Protein 3ED5 (pdb70)

Nearest PDB structures (foldseek):
  3i76-assembly1_A  TM=9.808E-01  e=2.463E-40  Bacillus subtilis
  3i76-assembly3_C  TM=9.542E-01  e=8.709E-41  Bacillus subtilis
  3qnm-assembly1_A  TM=9.235E-01  e=3.825E-19  Bacteroides thetaiotaomicron
  2gfh-assembly1_A  TM=7.474E-01  e=1.698E-14  Mus musculus
  4knv-assembly2_B  TM=7.064E-01  e=5.890E-13  Homo sapiens

Solvent-accessible surface area: 11572 Å² total

B-factor: mean 36.62, std 6.47, range [25.55, 63.33]

InterPro domains:
  IPR006439 HAD hydrolase, subfamily IA [TIGR01549] (91-194)
  IPR011951 HAD-superfamily hydrolase, subfamily 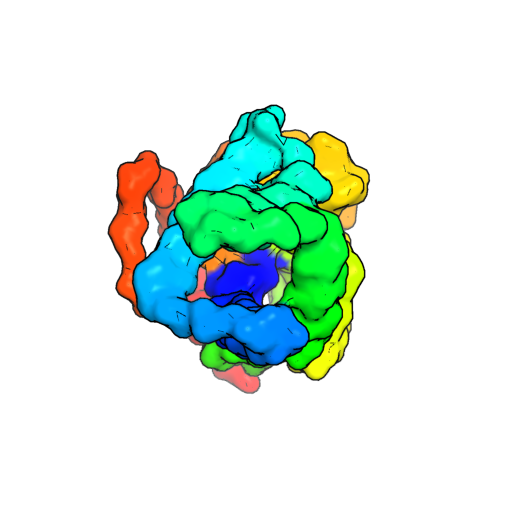IA, YjjG/PynA [TIGR02254] (4-227)
  IPR023198 Phosphoglycolate phosphatase-like, domain 2 [G3DSA:1.10.150.240] (17-100)
  IPR023214 HAD superfamily [G3DSA:3.40.50.1000] (6-223)
  IPR036412 HAD-like superfamily [SSF56784] (4-227)
  IPR052550 Pyrimidine 5'-nucleotidase YjjG [PTHR47478] (3-228)

Organism: Bacillus subtilis (strain 168) (NCBI:txid224308)

CATH classification: 3.40.50.1000 (+1 more: 1.10.150.240)

Foldseek 3Di:
DFAAEEEEEQDPFWFPLVVLLVQLVVVLCVVVVHDDDPVVVVLVVLLVVLVVCQQVVVPVVCSQQCSVCVVVVVVPDRDRSNVSSVSSLVSSLVGLHTAPCNVLLLVVVLVGHAYEYAYQDDPVSRCSSCVVNVNPVSHPYYQYQVVQVHAFQASSVVVVQVPDPPDDQVNYEYEYADLGGTQNSNVVNNHQYEYCLPDDDVVPRDHNYYDNGSVVVCVVNVHDRD

Secondary structure (DSSP, 8-state):
----EEEE--BTTTB-HHHHHHHHHHHHHHHTT-------HHHHHHHHHHHHHHHTT--HHHHHHHHHHHHHHHTT----HHHHHHHHHHHHTT--PBPTTHHHHHHHHHTTSEEEEEE-S-HHHHHHHHHHTT-GGG-SEEEEGGGTTS----HHHHHHHHTSTT--GGGEEEE-S-IIIIIHHHHHTT-EEE-------TT----SB--SSGGGHHHHHT----

Radius of gyration: 17.89 Å; Cα contacts (8 Å, |Δi|>4): 368; chains: 1; bounding box: 32×42×54 Å

Structure (mmCIF, N/CA/C/O backbone):
data_3ED5
#
_entry.id   3ED5
#
_cell.length_a   91.186
_cell.length_b   91.186
_cell.length_c   68.253
_cell.angle_alpha   90.00
_cell.angle_beta   90.00
_cell.angle_gamma   120.00
#
_symmetry.space_group_name_H-M   'P 65'
#
loop_
_entity.id
_entity.type
_entity.pdbx_description
1 polymer YfnB
2 non-polymer 'FORMIC ACID'
3 water water
#
loop_
_atom_site.group_PDB
_atom_site.id
_atom_site.type_symbol
_atom_site.label_atom_id
_atom_site.label_alt_id
_atom_site.label_comp_id
_atom_site.label_asym_id
_atom_site.label_entity_id
_atom_site.label_seq_id
_atom_site.pdbx_PDB_ins_code
_atom_site.Cartn_x
_atom_site.Cartn_y
_atom_site.Cartn_z
_atom_site.occupancy
_atom_site.B_iso_or_equiv
_atom_site.auth_seq_id
_atom_site.auth_comp_id
_atom_site.auth_asym_id
_atom_site.auth_atom_id
_atom_site.pdbx_PDB_model_num
ATOM 9 N N . LYS A 1 5 ? -9.477 27.718 -22.711 1.00 47.68 2 LYS A N 1
ATOM 10 C CA . LYS A 1 5 ? -8.371 28.426 -22.039 1.00 47.36 2 LYS A CA 1
ATOM 11 C C . LYS A 1 5 ? -7.319 27.478 -21.404 1.00 46.13 2 LYS A C 1
ATOM 12 O O . LYS A 1 5 ? -7.665 26.573 -20.630 1.00 46.90 2 LYS A O 1
ATOM 18 N N . ARG A 1 6 ? -6.049 27.650 -21.775 1.00 44.38 3 ARG A N 1
ATOM 19 C CA A ARG A 1 6 ? -4.921 26.968 -21.139 0.50 42.87 3 ARG A CA 1
ATOM 20 C CA B ARG A 1 6 ? -4.968 26.986 -21.039 0.50 42.93 3 ARG A CA 1
ATOM 21 C C . ARG A 1 6 ? -3.986 28.020 -20.527 1.00 41.73 3 ARG A C 1
ATOM 22 O O . ARG A 1 6 ? -3.359 28.805 -21.297 1.00 42.01 3 ARG A O 1
ATOM 37 N N . TYR A 1 7 ? -3.850 28.044 -19.199 1.00 37.30 4 TYR A N 1
ATOM 38 C CA . TYR A 1 7 ? -2.896 28.969 -18.603 1.00 33.89 4 TYR A CA 1
ATOM 39 C C . TYR A 1 7 ? -1.503 28.524 -18.950 1.00 33.24 4 TYR A C 1
ATOM 40 O O . TYR A 1 7 ? -1.249 27.324 -19.111 1.00 33.45 4 TYR A O 1
ATOM 49 N N . ARG A 1 8 ? -0.595 29.485 -19.038 1.00 32.98 5 ARG A N 1
ATOM 50 C CA . ARG A 1 8 ? 0.810 29.170 -19.283 1.00 33.86 5 ARG A CA 1
ATOM 51 C C . ARG A 1 8 ? 1.706 29.562 -18.118 1.00 33.28 5 ARG A C 1
ATOM 52 O O . ARG A 1 8 ? 2.757 28.950 -17.923 1.00 34.02 5 ARG A O 1
ATOM 60 N N . THR A 1 9 ? 1.272 30.569 -17.359 1.00 31.20 6 THR A N 1
ATOM 61 C CA . THR A 1 9 ? 2.111 31.237 -1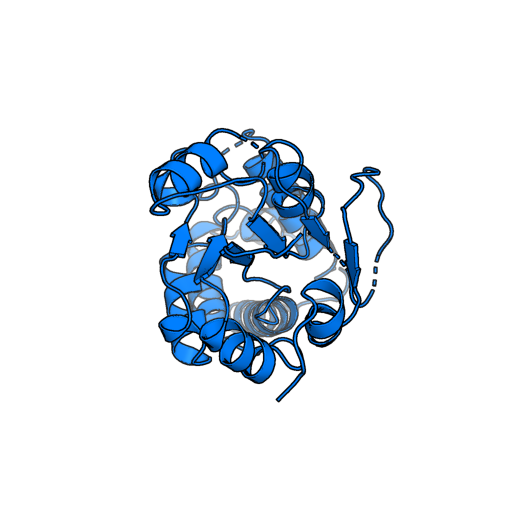6.380 1.00 31.15 6 THR A CA 1
ATOM 62 C C . THR A 1 9 ? 1.350 31.236 -15.064 1.00 29.80 6 THR A C 1
ATOM 63 O O . THR A 1 9 ? 0.225 31.753 -15.019 1.00 30.00 6 THR A O 1
ATOM 67 N N . LEU A 1 10 ? 1.967 30.693 -14.006 1.00 29.96 7 LEU A N 1
ATOM 68 C CA . LEU A 1 10 ? 1.332 30.663 -12.668 1.00 30.09 7 LEU A CA 1
ATOM 69 C C . LEU A 1 10 ? 2.157 31.516 -11.711 1.00 28.99 7 LEU A C 1
ATOM 70 O O . LEU A 1 10 ? 3.382 31.328 -11.615 1.00 31.06 7 LEU A O 1
ATOM 75 N N . LEU A 1 11 ? 1.498 32.461 -11.040 1.00 29.76 8 LEU A N 1
ATOM 76 C CA . LEU A 1 11 ? 2.148 33.294 -10.050 1.00 29.26 8 LEU A CA 1
ATOM 77 C C . LEU A 1 11 ? 1.672 32.839 -8.664 1.00 30.16 8 LEU A C 1
ATOM 78 O O . LEU A 1 11 ? 0.476 32.872 -8.374 1.00 30.59 8 LEU A O 1
ATOM 83 N N . PHE A 1 12 ? 2.616 32.407 -7.844 1.00 31.10 9 PHE A N 1
ATOM 84 C CA . PHE A 1 12 ? 2.249 31.889 -6.527 1.00 30.83 9 PHE A CA 1
ATOM 85 C C . PHE A 1 12 ? 2.713 32.850 -5.448 1.00 31.04 9 PHE A C 1
ATOM 86 O O . PHE A 1 12 ? 3.867 33.254 -5.400 1.00 30.94 9 PHE A O 1
ATOM 94 N N . ASP A 1 13 ? 1.792 33.164 -4.549 1.00 31.54 10 ASP A N 1
ATOM 95 C CA A ASP A 1 13 ? 2.137 33.718 -3.249 0.50 31.53 10 ASP A CA 1
ATOM 96 C CA B ASP A 1 13 ? 2.179 33.727 -3.260 0.50 31.77 10 ASP A CA 1
ATOM 97 C C . ASP A 1 13 ? 2.887 32.634 -2.444 1.00 31.56 10 ASP A C 1
ATOM 98 O O . ASP A 1 13 ? 2.787 31.442 -2.742 1.00 31.40 10 ASP A O 1
ATOM 107 N N . VAL A 1 14 ? 3.631 33.040 -1.402 1.00 31.31 11 VAL A N 1
ATOM 108 C CA . VAL A 1 14 ? 4.412 32.083 -0.595 1.00 31.63 11 VAL A CA 1
ATOM 109 C C . VAL A 1 14 ? 3.635 31.697 0.669 1.00 30.84 11 VAL A C 1
ATOM 110 O O . VAL A 1 14 ? 3.257 30.528 0.884 1.00 31.21 11 VAL A O 1
ATOM 114 N N . ASP A 1 15 ? 3.435 32.692 1.516 1.00 31.69 12 ASP A N 1
ATOM 115 C CA . ASP A 1 15 ? 3.011 32.392 2.899 1.00 31.16 12 ASP A CA 1
ATOM 116 C C . ASP A 1 15 ? 1.548 31.986 2.998 1.00 31.56 12 ASP A C 1
ATOM 117 O O . ASP A 1 15 ? 0.649 32.723 2.585 1.00 33.07 12 ASP A O 1
ATOM 122 N N . ASP A 1 16 ? 1.359 30.807 3.563 1.00 32.23 13 ASP A N 1
ATOM 123 C CA . ASP A 1 16 ? 0.055 30.152 3.710 1.00 33.15 13 ASP A CA 1
ATOM 124 C C . ASP A 1 16 ? -0.578 29.875 2.358 1.00 32.80 13 ASP A C 1
ATOM 125 O O . ASP A 1 16 ? -1.780 29.664 2.274 1.00 34.26 13 ASP A O 1
ATOM 130 N N . THR A 1 17 ? 0.262 29.812 1.315 1.00 33.78 14 THR A N 1
ATOM 131 C CA . THR A 1 17 ? -0.176 29.370 -0.017 1.00 33.33 14 THR A CA 1
ATOM 132 C C . THR A 1 17 ? 0.585 28.087 -0.334 1.00 32.95 14 THR A C 1
ATOM 133 O O . THR A 1 17 ? -0.041 27.046 -0.515 1.00 32.68 14 THR A O 1
ATOM 137 N N . ILE A 1 18 ? 1.929 28.143 -0.321 1.00 32.44 15 ILE A N 1
ATOM 138 C CA . ILE A 1 18 ? 2.754 26.936 -0.487 1.00 31.22 15 ILE A CA 1
ATOM 139 C C . ILE A 1 18 ? 3.609 26.593 0.744 1.00 31.35 15 ILE A C 1
ATOM 140 O O . ILE A 1 18 ? 3.944 25.445 0.935 1.00 31.23 15 ILE A O 1
ATOM 145 N N . LEU A 1 19 ? 3.949 27.590 1.558 1.00 31.63 16 LEU A N 1
ATOM 146 C CA . LEU A 1 19 ? 4.640 27.341 2.833 1.00 31.45 16 LEU A CA 1
ATOM 147 C C . LEU A 1 19 ? 3.655 27.581 3.954 1.00 30.87 16 LEU A C 1
ATOM 148 O O . LEU A 1 19 ? 2.812 28.468 3.842 1.00 31.40 16 LEU A O 1
ATOM 153 N N . ASP A 1 20 ? 3.793 26.825 5.044 1.00 31.54 17 ASP A N 1
ATOM 154 C CA . ASP A 1 20 ? 2.869 26.940 6.162 1.00 32.48 17 ASP A CA 1
ATOM 155 C C . ASP A 1 20 ? 3.429 28.044 7.079 1.00 33.15 17 ASP A C 1
ATOM 156 O O . ASP A 1 20 ? 4.183 27.769 8.026 1.00 32.55 17 ASP A O 1
ATOM 161 N N . PHE A 1 21 ? 3.077 29.295 6.751 1.00 33.13 18 PHE A N 1
ATOM 162 C CA . PHE A 1 21 ? 3.568 30.440 7.501 1.00 33.54 18 PHE A CA 1
ATOM 163 C C . PHE A 1 21 ? 3.000 30.444 8.900 1.00 33.20 18 PHE A C 1
ATOM 164 O O . PHE A 1 21 ? 3.701 30.806 9.849 1.00 34.20 18 PHE A O 1
ATOM 172 N N . GLN A 1 22 ? 1.754 29.999 9.044 1.00 32.73 19 GLN A N 1
ATOM 173 C CA . GLN A 1 22 ? 1.186 29.893 10.424 1.00 33.48 19 GLN A CA 1
ATOM 174 C C . GLN A 1 22 ? 2.071 29.073 11.362 1.00 33.20 19 GLN A C 1
ATOM 175 O O . GLN A 1 22 ? 2.286 29.461 12.523 1.00 33.41 19 GLN A O 1
ATOM 181 N N . ALA A 1 23 ? 2.547 27.928 10.882 1.00 32.38 20 ALA A N 1
ATOM 182 C CA . ALA A 1 23 ? 3.438 27.105 11.646 1.00 32.72 20 ALA A CA 1
ATOM 183 C C . ALA A 1 23 ? 4.768 27.796 11.967 1.00 32.50 20 ALA A C 1
ATOM 184 O O . ALA A 1 23 ? 5.255 27.714 13.109 1.00 30.76 20 ALA A O 1
ATOM 186 N N . ALA A 1 24 ? 5.377 28.415 10.956 1.00 31.33 21 ALA A N 1
ATOM 187 C CA . ALA A 1 24 ? 6.634 29.153 11.147 1.00 32.76 21 ALA A CA 1
ATOM 188 C C . ALA A 1 24 ? 6.452 30.290 12.159 1.00 32.48 21 ALA A C 1
ATOM 189 O O . ALA A 1 24 ? 7.292 30.464 13.041 1.00 32.67 21 ALA A O 1
ATOM 191 N N . GLU A 1 25 ? 5.356 31.039 12.017 1.00 32.02 22 GLU A N 1
ATOM 192 C CA . GLU A 1 25 ? 5.028 32.145 12.931 1.00 32.72 22 GLU A CA 1
ATOM 193 C C . GLU A 1 25 ? 4.820 31.614 14.346 1.00 32.93 22 GLU A C 1
ATOM 194 O O . GLU A 1 25 ? 5.368 32.162 15.333 1.00 33.50 22 GLU A O 1
ATOM 200 N N . ALA A 1 26 ? 4.073 30.522 14.457 1.00 32.30 23 ALA A N 1
ATOM 201 C CA . ALA A 1 26 ? 3.782 29.990 15.811 1.00 32.67 23 ALA A CA 1
ATOM 202 C C . ALA A 1 26 ? 5.060 29.607 16.557 1.00 33.73 23 ALA A C 1
ATOM 203 O O . ALA A 1 26 ? 5.207 29.892 17.761 1.00 33.59 23 ALA A O 1
ATOM 205 N N . LEU A 1 27 ? 5.980 28.962 15.847 1.00 33.63 24 LEU A N 1
ATOM 206 C CA . LEU A 1 27 ? 7.250 28.543 16.436 1.00 33.80 24 LEU A CA 1
ATOM 207 C C . LEU A 1 27 ? 8.094 29.765 16.795 1.00 32.98 24 LEU A C 1
ATOM 208 O O . LEU A 1 27 ? 8.638 29.856 17.906 1.00 33.65 24 LEU A O 1
ATOM 213 N N . ALA A 1 28 ? 8.188 30.717 15.865 1.00 32.53 25 ALA A N 1
ATOM 214 C CA . ALA A 1 28 ? 9.018 31.907 16.067 1.00 32.42 25 ALA A CA 1
ATOM 215 C C . ALA A 1 28 ? 8.525 32.775 17.217 1.00 32.42 25 ALA A C 1
ATOM 216 O O . ALA A 1 28 ? 9.341 33.309 17.994 1.00 33.37 25 ALA A O 1
ATOM 218 N N . LEU A 1 29 ? 7.210 32.917 17.344 1.00 32.22 26 LEU A N 1
ATOM 219 C CA . LEU A 1 29 ? 6.646 33.650 18.496 1.00 32.27 26 LEU A CA 1
ATOM 220 C C . LEU A 1 29 ? 6.961 32.930 19.818 1.00 32.41 26 LEU A C 1
ATOM 221 O O . LEU A 1 29 ? 7.403 33.560 20.800 1.00 33.21 26 LEU A O 1
ATOM 226 N N . ARG A 1 30 ? 6.768 31.615 19.836 1.00 32.32 27 ARG A N 1
ATOM 227 C CA . ARG A 1 30 ? 7.083 30.841 21.057 1.00 32.46 27 ARG A CA 1
ATOM 228 C C . ARG A 1 30 ? 8.535 31.069 21.447 1.00 32.67 27 ARG A C 1
ATOM 229 O O . ARG A 1 30 ? 8.831 31.342 22.607 1.00 32.18 27 ARG A O 1
ATOM 237 N N . LEU A 1 31 ? 9.442 30.954 20.470 1.00 32.44 28 LEU A N 1
ATOM 238 C CA . LEU A 1 31 ? 10.881 31.077 20.748 1.00 33.10 28 LEU A CA 1
ATOM 239 C C . LEU A 1 31 ? 11.285 32.501 21.130 1.00 32.81 28 LEU A C 1
ATOM 240 O O . LEU A 1 31 ? 12.153 32.694 21.999 1.00 33.67 28 LEU A O 1
ATOM 245 N N . LEU A 1 32 ? 10.641 33.492 20.508 1.00 32.84 29 LEU A N 1
ATOM 246 C CA . LEU A 1 32 ? 10.885 34.892 20.858 1.00 32.74 29 LEU A CA 1
ATOM 247 C C . LEU A 1 32 ? 10.505 35.156 22.332 1.00 32.24 29 LEU A C 1
ATOM 248 O O . LEU A 1 32 ? 11.268 35.777 23.083 1.00 32.84 29 LEU A O 1
ATOM 253 N N . PHE A 1 33 ? 9.321 34.709 22.726 1.00 32.03 30 PHE A N 1
ATOM 254 C CA . PHE A 1 33 ? 8.858 34.933 24.108 1.00 32.57 30 PHE A CA 1
ATOM 255 C C . PHE A 1 33 ? 9.627 34.135 25.155 1.00 33.27 30 PHE A C 1
ATOM 256 O O . PHE A 1 33 ? 9.841 34.611 26.286 1.00 32.25 30 PHE A O 1
ATOM 264 N N . GLU A 1 34 ? 10.072 32.944 24.774 1.00 34.14 31 GLU A N 1
ATOM 265 C CA . GLU A 1 34 ? 10.980 32.168 25.630 1.00 35.17 31 GLU A CA 1
ATOM 266 C C . GLU A 1 34 ? 12.305 32.929 25.763 1.00 35.31 31 GLU A C 1
ATOM 267 O O . GLU A 1 34 ? 12.835 33.042 26.853 1.00 34.84 31 GLU A O 1
ATOM 273 N N . ASP A 1 35 ? 12.829 33.453 24.653 1.00 35.29 32 ASP A N 1
ATOM 274 C CA . ASP A 1 35 ? 14.083 34.229 24.665 1.00 36.45 32 ASP A CA 1
ATOM 275 C C . ASP A 1 35 ? 13.989 35.394 25.657 1.00 36.89 32 ASP A C 1
ATOM 276 O O . ASP A 1 35 ? 14.936 35.647 26.422 1.00 36.66 32 ASP A O 1
ATOM 281 N N . GLN A 1 36 ? 12.838 36.068 25.662 1.00 37.23 33 GLN A N 1
ATOM 282 C CA . GLN A 1 36 ? 12.605 37.249 26.501 1.00 38.05 33 GLN A CA 1
ATOM 283 C C . GLN A 1 36 ? 12.115 36.925 27.903 1.00 38.04 33 GLN A C 1
ATOM 284 O O . GLN A 1 36 ? 11.890 37.837 28.689 1.00 37.09 33 GLN A O 1
ATOM 290 N N . ASN A 1 37 ? 11.899 35.640 28.177 1.00 38.58 34 ASN A N 1
ATOM 291 C CA . ASN A 1 37 ? 11.303 35.163 29.430 1.00 38.97 34 ASN A CA 1
ATOM 292 C C . ASN A 1 37 ? 9.999 35.851 29.773 1.00 39.09 34 ASN A C 1
ATOM 293 O O . ASN A 1 37 ? 9.795 36.248 30.912 1.00 38.40 34 ASN A O 1
ATOM 298 N N . ILE A 1 38 ? 9.136 36.004 28.776 1.00 38.22 35 ILE A N 1
ATOM 299 C CA . ILE A 1 38 ? 7.814 36.590 28.966 1.00 37.94 35 ILE A CA 1
ATOM 300 C C . ILE A 1 38 ? 6.771 35.528 28.637 1.00 37.42 35 ILE A C 1
ATOM 301 O O . ILE A 1 38 ? 6.808 34.949 27.544 1.00 36.57 35 ILE A O 1
ATOM 306 N N . PRO A 1 39 ? 5.827 35.268 29.560 1.00 37.20 36 PRO A N 1
ATOM 307 C CA . PRO A 1 39 ? 4.784 34.286 29.261 1.00 37.53 36 PRO A CA 1
ATOM 308 C C . PRO A 1 39 ? 3.996 34.779 28.054 1.00 38.13 36 PRO A C 1
ATOM 309 O O . PRO A 1 39 ? 3.706 35.978 27.989 1.00 39.09 36 PRO A O 1
ATOM 313 N N . LEU A 1 40 ? 3.714 33.885 27.102 1.00 37.77 37 LEU A N 1
ATOM 314 C CA . LEU A 1 40 ? 2.928 34.222 25.902 1.00 39.25 37 LEU A CA 1
ATOM 315 C C . LEU A 1 40 ? 1.521 33.686 26.130 1.00 39.33 37 LEU A C 1
ATOM 316 O O . LEU A 1 40 ? 1.224 32.534 25.819 1.00 40.37 37 LEU A O 1
ATOM 321 N N . THR A 1 41 ? 0.676 34.528 26.715 1.00 38.51 38 THR A N 1
ATOM 322 C CA . THR A 1 41 ? -0.716 34.188 26.972 1.00 38.20 38 THR A CA 1
ATOM 323 C C . THR A 1 41 ? -1.556 34.123 25.695 1.00 39.33 38 THR A C 1
ATOM 324 O O . THR A 1 41 ? -1.178 34.683 24.645 1.00 37.72 38 THR A O 1
ATOM 328 N N . ASN A 1 42 ? -2.688 33.425 25.777 1.00 39.94 39 ASN A N 1
ATOM 329 C CA . ASN A 1 42 ? -3.650 33.423 24.671 1.00 40.57 39 ASN A CA 1
ATOM 330 C C . ASN A 1 42 ? -4.065 34.837 24.270 1.00 40.42 39 ASN A C 1
ATOM 331 O O . ASN A 1 42 ? -4.089 35.149 23.068 1.00 40.23 39 ASN A O 1
ATOM 336 N N . ASP A 1 43 ? -4.352 35.681 25.270 1.00 39.93 40 ASP A N 1
ATOM 337 C CA . ASP A 1 43 ? -4.756 37.061 25.012 1.00 40.00 40 ASP A CA 1
ATOM 338 C C . ASP A 1 43 ? -3.684 37.794 24.241 1.00 39.73 40 ASP A C 1
ATOM 339 O O . ASP A 1 43 ? -3.995 38.442 23.237 1.00 39.44 40 ASP A O 1
ATOM 352 N N . LYS A 1 45 ? -1.237 36.535 22.315 1.00 38.25 42 LYS A N 1
ATOM 353 C CA . LYS A 1 45 ? -1.098 35.968 20.985 1.00 39.36 42 LYS A CA 1
ATOM 354 C C . LYS A 1 45 ? -2.184 36.501 20.045 1.00 38.22 42 LYS A C 1
ATOM 355 O O . LYS A 1 45 ? -1.904 36.832 18.856 1.00 38.03 42 LYS A O 1
ATOM 361 N N . ALA A 1 46 ? -3.408 36.559 20.559 1.00 37.59 43 ALA A N 1
ATOM 362 C CA . ALA A 1 46 ? -4.541 37.063 19.804 1.00 37.14 43 ALA A CA 1
ATOM 363 C C . ALA A 1 46 ? -4.300 38.533 19.461 1.00 37.08 43 ALA A C 1
ATOM 364 O O . ALA A 1 46 ? -4.481 38.937 18.310 1.00 35.27 43 ALA A O 1
ATOM 366 N N . GLN A 1 47 ? -3.878 39.330 20.449 1.00 35.27 44 GLN A N 1
ATOM 367 C CA . GLN A 1 47 ? -3.613 40.754 20.152 1.00 35.17 44 GLN A CA 1
ATOM 368 C C . GLN A 1 47 ? -2.462 40.937 19.159 1.00 34.01 44 GLN A C 1
ATOM 369 O O . GLN A 1 47 ? -2.562 41.808 18.268 1.00 34.39 44 GLN A O 1
ATOM 375 N N . TYR A 1 48 ? -1.399 40.127 19.285 1.00 33.50 45 TYR A N 1
ATOM 376 C CA . TYR A 1 48 ? -0.298 40.163 18.312 1.00 34.28 45 TYR A CA 1
ATOM 377 C C . TYR A 1 48 ? -0.863 39.970 16.903 1.00 33.98 45 TYR A C 1
ATOM 378 O O . TYR A 1 48 ? -0.554 40.731 15.955 1.00 32.81 45 TYR A O 1
ATOM 387 N N . LYS A 1 49 ? -1.706 38.952 16.755 1.00 34.11 46 LYS A N 1
ATOM 388 C CA . LYS A 1 49 ? -2.233 38.675 15.409 1.00 34.84 46 LYS A CA 1
ATOM 389 C C . LYS A 1 49 ? -3.063 39.841 14.862 1.00 34.28 46 LYS A C 1
ATOM 390 O O . LYS A 1 49 ? -2.916 40.178 13.680 1.00 34.31 46 LYS A O 1
ATOM 396 N N . THR A 1 50 ? -3.862 40.491 15.714 1.00 33.45 47 THR A N 1
ATOM 397 C CA . THR A 1 50 ? -4.695 41.595 15.264 1.00 33.93 47 THR A CA 1
ATOM 398 C C . THR A 1 50 ? -3.828 42.813 14.903 1.00 33.57 47 THR A C 1
ATOM 399 O O . THR A 1 50 ? -4.050 43.466 13.857 1.00 32.59 47 THR A O 1
ATOM 403 N N . ILE A 1 51 ? -2.874 43.116 15.789 1.00 32.10 48 ILE A N 1
ATOM 404 C CA . ILE A 1 51 ? -1.940 44.224 15.560 1.00 31.58 48 ILE A CA 1
ATOM 405 C C . ILE A 1 51 ? -1.146 43.984 14.275 1.00 31.46 48 ILE A C 1
ATOM 406 O O . ILE A 1 51 ? -1.071 44.877 13.424 1.00 32.41 48 ILE A O 1
ATOM 411 N N . ASN A 1 52 ? -0.575 42.789 14.155 1.00 30.40 49 ASN A N 1
ATOM 412 C CA . ASN A 1 52 ? 0.272 42.460 13.015 1.00 31.53 49 ASN A CA 1
ATOM 413 C C . ASN A 1 52 ? -0.549 42.576 11.732 1.00 31.99 49 ASN A C 1
ATOM 414 O O . ASN A 1 52 ? -0.082 43.187 10.735 1.00 30.81 49 ASN A O 1
ATOM 419 N N . GLN A 1 53 ? -1.775 42.051 11.766 1.00 32.04 50 GLN A N 1
ATOM 420 C CA . GLN A 1 53 ? -2.671 42.125 10.581 1.00 32.92 50 GLN A CA 1
ATOM 421 C C . GLN A 1 53 ? -2.954 43.586 10.182 1.00 32.53 50 GLN A C 1
ATOM 422 O O . GLN A 1 53 ? -2.862 43.927 9.004 1.00 33.01 50 GLN A O 1
ATOM 428 N N . GLY A 1 54 ? -3.270 44.442 11.151 1.00 31.41 51 GLY A N 1
ATOM 429 C CA . GLY A 1 54 ? -3.553 45.847 10.873 1.00 31.34 51 GLY A CA 1
ATOM 430 C C . GLY A 1 54 ? -2.358 46.588 10.293 1.00 31.33 51 GLY A C 1
ATOM 431 O O . GLY A 1 54 ? -2.529 47.452 9.452 1.00 32.19 51 GLY A O 1
ATOM 432 N N . LEU A 1 55 ? -1.154 46.277 10.781 1.00 31.70 52 LEU A N 1
ATOM 433 C CA . LEU A 1 55 ? 0.049 46.955 10.301 1.00 31.07 52 LEU A CA 1
ATOM 434 C C . LEU A 1 55 ? 0.353 46.476 8.871 1.00 32.14 52 LEU A C 1
ATOM 435 O O . LEU A 1 55 ? 0.606 47.305 7.999 1.00 31.17 52 LEU A O 1
ATOM 440 N N . TRP A 1 56 ? 0.278 45.167 8.621 1.00 32.47 53 TRP A N 1
ATOM 441 C CA . TRP A 1 56 ? 0.512 44.688 7.227 1.00 32.24 53 TRP A CA 1
ATOM 442 C C . TRP A 1 56 ? -0.530 45.270 6.285 1.00 33.28 53 TRP A C 1
ATOM 443 O O . TRP A 1 56 ? -0.204 45.637 5.144 1.00 31.79 53 TRP A O 1
ATOM 454 N N . ARG A 1 57 ? -1.779 45.374 6.728 1.00 32.32 54 ARG A N 1
ATOM 455 C CA . ARG A 1 57 ? -2.785 46.004 5.864 1.00 32.16 54 ARG A CA 1
ATOM 456 C C . ARG A 1 57 ? -2.411 47.449 5.548 1.00 32.44 54 ARG A C 1
ATOM 457 O O . ARG A 1 57 ? -2.550 47.889 4.402 1.00 31.98 54 ARG A O 1
ATOM 465 N N . ALA A 1 58 ? -1.944 48.192 6.557 1.00 30.87 55 ALA A N 1
ATOM 466 C CA . ALA A 1 58 ? -1.536 49.601 6.343 1.00 30.78 55 ALA A CA 1
ATOM 467 C C . ALA A 1 58 ? -0.405 49.657 5.303 1.00 30.79 55 ALA A C 1
ATOM 468 O O . ALA A 1 58 ? -0.433 50.495 4.372 1.00 31.74 55 ALA A O 1
ATOM 470 N N . PHE A 1 59 ? 0.531 48.717 5.395 1.00 30.51 56 PHE A N 1
ATOM 471 C CA . PHE A 1 59 ? 1.597 48.610 4.364 1.00 31.01 56 PHE A CA 1
ATOM 472 C C . PHE A 1 59 ? 1.044 48.291 2.964 1.00 31.38 56 PHE A C 1
ATOM 473 O O . PHE A 1 59 ? 1.416 48.961 1.989 1.00 32.15 56 PHE A O 1
ATOM 481 N N . GLU A 1 60 ? 0.155 47.301 2.860 1.00 30.90 57 GLU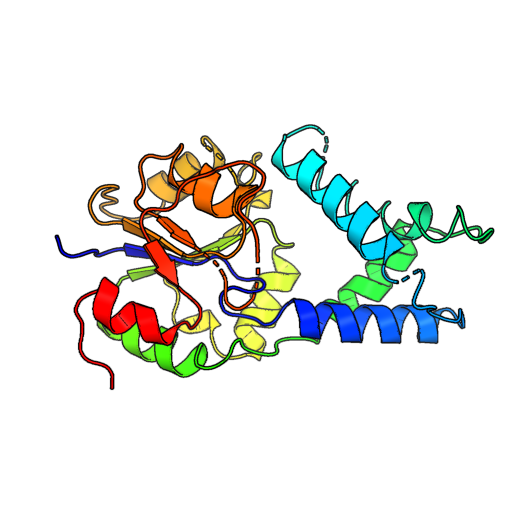 A N 1
ATOM 482 C CA . GLU A 1 60 ? -0.489 47.003 1.554 1.00 31.63 57 GLU A CA 1
ATOM 483 C C . GLU A 1 60 ? -1.171 48.232 0.969 1.00 32.57 57 GLU A C 1
ATOM 484 O O . GLU A 1 60 ? -1.118 48.466 -0.267 1.00 31.76 57 GLU A O 1
ATOM 490 N N . GLU A 1 61 ? -1.781 49.038 1.838 1.00 31.82 58 GLU A N 1
ATOM 491 C CA . GLU A 1 61 ? -2.541 50.213 1.418 1.00 33.43 58 GLU A CA 1
ATOM 492 C C . GLU A 1 61 ? -1.663 51.418 1.096 1.00 32.67 58 GLU A C 1
ATOM 493 O O . GLU A 1 61 ? -2.173 52.469 0.681 1.00 32.85 58 GLU A O 1
ATOM 499 N N . GLY A 1 62 ? -0.361 51.298 1.353 1.00 32.36 59 GLY A N 1
ATOM 500 C CA . GLY A 1 62 ? 0.567 52.399 1.095 1.00 31.28 59 GLY A CA 1
ATOM 501 C C . GLY A 1 62 ? 0.665 53.438 2.203 1.00 31.47 59 GLY A C 1
ATOM 502 O O . GLY A 1 62 ? 1.134 54.562 1.992 1.00 30.61 59 GLY A O 1
ATOM 503 N N . LYS A 1 63 ? 0.245 53.032 3.401 1.00 31.39 60 LYS A N 1
ATOM 504 C CA . LYS A 1 63 ? 0.139 53.948 4.536 1.00 31.91 60 LYS A CA 1
ATOM 505 C C . LYS A 1 63 ? 1.259 53.759 5.544 1.00 31.87 60 LYS A C 1
ATOM 506 O O . LYS A 1 63 ? 1.321 54.473 6.577 1.00 32.67 60 LYS A O 1
ATOM 520 N N . THR A 1 65 ? 5.552 51.881 5.676 1.00 32.36 62 THR A N 1
ATOM 521 C CA . THR A 1 65 ? 6.596 51.054 5.058 1.00 31.81 62 THR A CA 1
ATOM 522 C C . THR A 1 65 ? 6.650 49.691 5.734 1.00 32.05 62 THR A C 1
ATOM 523 O O . THR A 1 65 ? 6.269 49.554 6.909 1.00 31.59 62 THR A O 1
ATOM 527 N N . ARG A 1 66 ? 7.149 48.680 5.023 1.00 30.42 63 ARG A N 1
ATOM 528 C CA . ARG A 1 66 ? 7.289 47.362 5.665 1.00 31.47 63 ARG A CA 1
ATOM 529 C C . ARG A 1 66 ? 8.250 47.408 6.860 1.00 31.29 63 ARG A C 1
ATOM 530 O O . ARG A 1 66 ? 8.039 46.697 7.864 1.00 31.14 63 ARG A O 1
ATOM 538 N N . ASP A 1 67 ? 9.319 48.201 6.742 1.00 30.90 64 ASP A N 1
ATOM 539 C CA . ASP A 1 67 ? 10.278 48.303 7.860 1.00 32.88 64 ASP A CA 1
ATOM 540 C C . ASP A 1 67 ? 9.539 48.770 9.116 1.00 32.61 64 ASP A C 1
ATOM 541 O O . ASP A 1 67 ? 9.803 48.256 10.233 1.00 32.92 64 ASP A O 1
ATOM 546 N N . GLU A 1 68 ? 8.646 49.749 8.964 1.00 32.02 65 GLU A N 1
ATOM 547 C CA A GLU A 1 68 ? 7.905 50.282 10.121 0.50 32.31 65 GLU A CA 1
ATOM 548 C CA B GLU A 1 68 ? 7.931 50.284 10.126 0.50 32.41 65 GLU A CA 1
ATOM 549 C C . GLU A 1 68 ? 6.990 49.206 10.691 1.00 32.58 65 GLU A C 1
ATOM 550 O O . GLU A 1 68 ? 6.888 49.058 11.904 1.00 32.32 65 GLU A O 1
ATOM 561 N N . VAL A 1 69 ? 6.337 48.443 9.809 1.00 31.66 66 VAL A N 1
ATOM 562 C CA . VAL A 1 69 ? 5.465 47.319 10.231 1.00 31.95 66 VAL A CA 1
ATOM 563 C C . VAL A 1 69 ? 6.261 46.370 11.129 1.00 32.03 66 VAL A C 1
ATOM 564 O O . VAL A 1 69 ? 5.858 46.094 12.287 1.00 31.77 66 VAL A O 1
ATOM 568 N N . VAL A 1 70 ? 7.391 45.876 10.629 1.00 31.33 67 VAL A N 1
ATOM 569 C CA . VAL A 1 70 ? 8.044 44.766 11.324 1.00 32.28 67 VAL A CA 1
ATOM 570 C C . VAL A 1 70 ? 8.792 45.254 12.559 1.00 32.75 67 VAL A C 1
ATOM 571 O O . VAL A 1 70 ? 8.887 44.498 13.527 1.00 32.52 67 VAL A O 1
ATOM 575 N N . ASN A 1 71 ? 9.285 46.498 12.510 1.00 32.12 68 ASN A N 1
ATOM 576 C CA . ASN A 1 71 ? 10.055 47.081 13.637 1.00 34.10 68 ASN A CA 1
ATOM 577 C C . ASN A 1 71 ? 9.200 47.718 14.710 1.00 34.03 68 ASN A C 1
ATOM 578 O O . ASN A 1 71 ? 9.727 48.152 15.758 1.00 33.38 68 ASN A O 1
ATOM 583 N N . THR A 1 72 ? 7.895 47.801 14.471 1.00 33.14 69 THR A N 1
ATOM 584 C CA . THR A 1 72 ? 7.041 48.296 15.558 1.00 34.09 69 THR A CA 1
ATOM 585 C C . THR A 1 72 ? 6.064 47.289 16.149 1.00 33.07 69 THR A C 1
ATOM 586 O O . THR A 1 72 ? 5.551 47.522 17.255 1.00 32.79 69 THR A O 1
ATOM 590 N N . ARG A 1 73 ? 5.777 46.195 15.453 1.00 31.77 70 ARG A N 1
ATOM 591 C CA . ARG A 1 73 ? 4.708 45.290 15.903 1.00 30.87 70 ARG A CA 1
ATOM 592 C C . ARG A 1 73 ? 4.994 44.752 17.318 1.00 30.89 70 ARG A C 1
ATOM 593 O O . ARG A 1 73 ? 4.085 44.720 18.168 1.00 30.66 70 ARG A O 1
ATOM 601 N N . PHE A 1 74 ? 6.236 44.361 17.590 1.00 30.84 71 PHE A N 1
ATOM 602 C CA . PHE A 1 74 ? 6.519 43.778 18.939 1.00 31.18 71 PHE A CA 1
ATOM 603 C C . PHE A 1 74 ? 6.603 44.810 20.039 1.00 31.60 71 PHE A C 1
ATOM 604 O O . PHE A 1 74 ? 6.277 44.513 21.191 1.00 30.40 71 PHE A O 1
ATOM 612 N N . SER A 1 75 ? 7.033 46.022 19.713 1.00 32.94 72 SER A N 1
ATOM 613 C CA . SER A 1 75 ? 6.982 47.083 20.713 1.00 34.47 72 SER A CA 1
ATOM 614 C C . SER A 1 75 ? 5.540 47.540 20.954 1.00 33.96 72 SER A C 1
ATOM 615 O O . SER A 1 75 ? 5.177 47.784 22.114 1.00 34.90 72 SER A O 1
ATOM 618 N N . ALA A 1 76 ? 4.724 47.621 19.896 1.00 33.85 73 ALA A N 1
ATOM 619 C CA . ALA A 1 76 ? 3.281 47.950 20.088 1.00 32.51 73 ALA A CA 1
ATOM 620 C C . ALA A 1 76 ? 2.607 46.930 21.004 1.00 30.37 73 ALA A C 1
ATOM 621 O O . ALA A 1 76 ? 1.846 47.299 21.911 1.00 31.36 73 ALA A O 1
ATOM 623 N N . LEU A 1 77 ? 2.900 45.649 20.787 1.00 29.22 74 LEU A N 1
ATOM 624 C CA . LEU A 1 77 ? 2.313 44.602 21.635 1.00 28.78 74 LEU A CA 1
ATOM 625 C C . LEU A 1 77 ? 2.847 44.681 23.063 1.00 28.73 74 LEU A C 1
ATOM 626 O O . LEU A 1 77 ? 2.065 44.825 24.035 1.00 26.79 74 LEU A O 1
ATOM 631 N N . LEU A 1 78 ? 4.171 44.603 23.227 1.00 28.28 75 LEU A N 1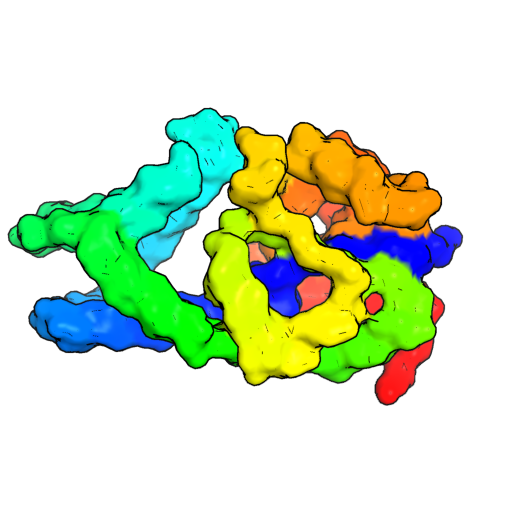
ATOM 632 C CA A LEU A 1 78 ? 4.709 44.527 24.602 0.50 28.33 75 LEU A CA 1
ATOM 633 C CA B LEU A 1 78 ? 4.727 44.536 24.598 0.50 28.09 75 LEU A CA 1
ATOM 634 C C . LEU A 1 78 ? 4.513 45.796 25.410 1.00 27.69 75 LEU A C 1
ATOM 635 O O . LEU A 1 78 ? 4.296 45.723 26.629 1.00 27.19 75 LEU A O 1
ATOM 644 N N . LYS A 1 79 ? 4.549 46.960 24.768 1.00 27.39 76 LYS A N 1
ATOM 645 C CA . LYS A 1 79 ? 4.335 48.236 25.496 1.00 28.25 76 LYS A CA 1
ATOM 646 C C . LYS A 1 79 ? 2.977 48.332 26.237 1.00 26.97 76 LYS A C 1
ATOM 647 O O . LYS A 1 79 ? 2.911 48.809 27.392 1.00 26.80 76 LYS A O 1
ATOM 653 N N . GLU A 1 80 ? 1.920 47.787 25.626 1.00 27.47 77 GLU A N 1
ATOM 654 C CA . GLU A 1 80 ? 0.587 47.892 26.207 1.00 27.74 77 GLU A CA 1
ATOM 655 C C . GLU A 1 80 ? 0.388 46.873 27.337 1.00 27.90 77 GLU A C 1
ATOM 656 O O . GLU A 1 80 ? -0.515 47.019 28.163 1.00 27.13 77 GLU A O 1
ATOM 662 N N . TYR A 1 81 ? 1.264 45.866 27.376 1.00 29.23 78 TYR A N 1
ATOM 663 C CA . TYR A 1 81 ? 1.368 44.916 28.507 1.00 31.71 78 TYR A CA 1
ATOM 664 C C . TYR A 1 81 ? 2.422 45.357 29.535 1.00 33.25 78 TYR A C 1
ATOM 665 O O . TYR A 1 81 ? 2.739 44.615 30.489 1.00 35.39 78 TYR A O 1
ATOM 674 N N . GLY A 1 82 ? 2.904 46.592 29.403 1.00 33.55 79 GLY A N 1
ATOM 675 C CA . GLY A 1 82 ? 3.736 47.233 30.436 1.00 36.77 79 GLY A CA 1
ATOM 676 C C . GLY A 1 82 ? 5.237 46.994 30.336 1.00 38.47 79 GLY A C 1
ATOM 677 O O . GLY A 1 82 ? 5.972 47.309 31.279 1.00 39.49 79 GLY A O 1
ATOM 678 N N . TYR A 1 83 ? 5.696 46.423 29.221 1.00 38.76 80 TYR A N 1
ATOM 679 C CA . TYR A 1 83 ? 7.130 46.171 28.992 1.00 40.48 80 TYR A CA 1
ATOM 680 C C . TYR A 1 83 ? 7.745 47.245 28.098 1.00 42.14 80 TYR A C 1
ATOM 681 O O . TYR A 1 83 ? 7.192 47.556 27.025 1.00 43.06 80 TYR A O 1
ATOM 690 N N . GLU A 1 84 ? 8.896 47.794 28.506 1.00 42.92 81 GLU A N 1
ATOM 691 C CA A GLU A 1 84 ? 9.663 48.699 27.651 0.50 43.60 81 GLU A CA 1
ATOM 692 C CA B GLU A 1 84 ? 9.656 48.696 27.638 0.50 43.47 81 GLU A CA 1
ATOM 693 C C . GLU A 1 84 ? 10.546 47.842 26.745 1.00 44.01 81 GLU A C 1
ATOM 694 O O . GLU A 1 84 ? 11.475 47.171 27.225 1.00 45.57 81 GLU A O 1
ATOM 705 N N . ALA A 1 85 ? 10.239 47.869 25.455 1.00 43.16 82 ALA A N 1
ATOM 706 C CA . ALA A 1 85 ? 10.759 46.946 24.468 1.00 42.21 82 ALA A CA 1
ATOM 707 C C . ALA A 1 85 ? 11.323 47.680 23.266 1.00 40.70 82 ALA A C 1
ATOM 708 O O . ALA A 1 85 ? 10.754 48.667 22.788 1.00 40.49 82 ALA A O 1
ATOM 710 N N . ASP A 1 86 ? 12.452 47.191 22.790 1.00 39.42 83 ASP A N 1
ATOM 711 C CA . ASP A 1 86 ? 13.076 47.720 21.599 1.00 37.84 83 ASP A CA 1
ATOM 712 C C . ASP A 1 86 ? 12.500 46.942 20.408 1.00 37.10 83 ASP A C 1
ATOM 713 O O . ASP A 1 86 ? 12.883 45.793 20.179 1.00 35.40 83 ASP A O 1
ATOM 718 N N . GLY A 1 87 ? 11.599 47.581 19.649 1.00 35.14 84 GLY A N 1
ATOM 719 C CA . GLY A 1 87 ? 10.846 46.879 18.601 1.00 34.90 84 GLY A CA 1
ATOM 720 C C . GLY A 1 87 ? 11.754 46.330 17.519 1.00 34.08 84 GLY A C 1
ATOM 721 O O . GLY A 1 87 ? 11.507 45.228 16.982 1.00 34.99 84 GLY A O 1
ATOM 722 N N . ALA A 1 88 ? 12.811 47.066 17.193 1.00 33.87 85 ALA A N 1
ATOM 723 C CA . ALA A 1 88 ? 13.770 46.585 16.152 1.00 34.01 85 ALA A CA 1
ATOM 724 C C . ALA A 1 88 ? 14.611 45.378 16.604 1.00 34.31 85 ALA A C 1
ATOM 725 O O . ALA A 1 88 ? 14.856 44.424 15.823 1.00 34.62 85 ALA A O 1
ATOM 727 N N . LEU A 1 89 ? 15.046 45.410 17.861 1.00 33.68 86 LEU A N 1
ATOM 728 C CA . LEU A 1 89 ? 15.782 44.298 18.444 1.00 34.12 86 LEU A CA 1
ATOM 729 C C . LEU A 1 89 ? 14.892 43.036 18.545 1.00 33.54 86 LEU A C 1
ATOM 730 O O . LEU A 1 89 ? 15.352 41.914 18.223 1.00 33.09 86 LEU A O 1
ATOM 735 N N . LEU A 1 90 ? 13.623 43.216 18.939 1.00 32.43 87 LEU A N 1
ATOM 736 C CA . LEU A 1 90 ? 12.725 42.078 19.093 1.00 32.85 87 LEU A CA 1
ATOM 737 C C . LEU A 1 90 ? 12.451 41.461 17.723 1.00 33.45 87 LEU A C 1
ATOM 738 O O . LEU A 1 90 ? 12.431 40.232 17.558 1.00 32.17 87 LEU A O 1
ATOM 743 N N . GLU A 1 91 ? 12.300 42.338 16.733 1.00 32.22 88 GLU A N 1
ATOM 744 C CA . GLU A 1 91 ? 12.050 41.878 15.361 1.00 32.12 88 GLU A CA 1
ATOM 745 C C . GLU A 1 91 ? 13.258 41.109 14.813 1.00 32.05 88 GLU A C 1
ATOM 746 O O . GLU A 1 91 ? 13.092 40.063 14.178 1.00 32.27 88 GLU A O 1
ATOM 752 N N . GLN A 1 92 ? 14.463 41.601 15.079 1.00 32.02 89 GLN A N 1
ATOM 753 C CA . GLN A 1 92 ? 15.650 40.906 14.633 1.00 33.60 89 GLN A CA 1
ATOM 754 C C . GLN A 1 92 ? 15.698 39.479 15.216 1.00 32.83 89 GLN A C 1
ATOM 755 O O . GLN A 1 92 ? 16.040 38.515 14.508 1.00 31.97 89 GLN A O 1
ATOM 761 N N . LYS A 1 93 ? 15.327 39.330 16.497 1.00 31.89 90 LYS A N 1
ATOM 762 C CA . LYS A 1 93 ? 15.317 37.989 17.123 1.00 32.14 90 LYS A CA 1
ATOM 763 C C . LYS A 1 93 ? 14.226 37.088 16.534 1.00 31.74 90 LYS A C 1
ATOM 764 O O . LYS A 1 93 ? 14.455 35.920 16.207 1.00 32.26 90 LYS A O 1
ATOM 770 N N . TYR A 1 94 ? 13.032 37.647 16.396 1.00 30.88 91 TYR A N 1
ATOM 771 C CA . TYR A 1 94 ? 11.910 36.964 15.806 1.00 31.34 91 TYR A CA 1
ATOM 772 C C . TYR A 1 94 ? 12.253 36.501 14.390 1.00 31.11 91 TYR A C 1
ATOM 773 O O . TYR A 1 94 ? 11.957 35.344 13.989 1.00 31.59 91 TYR A O 1
ATOM 782 N N . ARG A 1 95 ? 12.878 37.407 13.659 1.00 31.33 92 ARG A N 1
ATOM 783 C CA . ARG A 1 95 ? 13.196 37.178 12.228 1.00 31.57 92 ARG A CA 1
ATOM 784 C C . ARG A 1 95 ? 14.081 35.927 12.047 1.00 32.67 92 ARG A C 1
ATOM 785 O O . ARG A 1 95 ? 13.890 35.121 11.109 1.00 32.97 92 ARG A O 1
ATOM 793 N N . ARG A 1 96 ? 15.085 35.796 12.906 1.00 33.50 93 ARG A N 1
ATOM 794 C CA . ARG A 1 96 ? 15.978 34.649 12.854 1.00 34.22 93 ARG A CA 1
ATOM 795 C C . ARG A 1 96 ? 15.204 33.337 13.044 1.00 34.00 93 ARG A C 1
ATOM 796 O O . ARG A 1 96 ? 15.408 32.375 12.281 1.00 33.64 93 ARG A O 1
ATOM 804 N N . PHE A 1 97 ? 14.308 33.308 14.034 1.00 33.34 94 PHE A N 1
ATOM 805 C CA . PHE A 1 97 ? 13.484 32.114 14.271 1.00 33.44 94 PHE A CA 1
ATOM 806 C C . PHE A 1 97 ? 12.486 31.852 13.150 1.00 33.24 94 PHE A C 1
ATOM 807 O O . PHE A 1 97 ? 12.283 30.703 12.764 1.00 34.10 94 PHE A O 1
ATOM 815 N N . LEU A 1 98 ? 11.875 32.908 12.623 1.00 33.33 95 LEU A N 1
ATOM 816 C CA . LEU A 1 98 ? 10.954 32.760 11.510 1.00 32.83 95 LEU A CA 1
ATOM 817 C C . LEU A 1 98 ? 11.692 32.162 10.318 1.00 32.92 95 LEU A C 1
ATOM 818 O O . LEU A 1 98 ? 11.122 31.334 9.584 1.00 32.98 95 LEU A O 1
ATOM 823 N N . GLU A 1 99 ? 12.951 32.566 10.135 1.00 32.12 96 GLU A N 1
ATOM 824 C CA . GLU A 1 99 ? 13.729 32.115 8.968 1.00 32.98 96 GLU A CA 1
ATOM 825 C C . GLU A 1 99 ? 14.163 30.669 9.081 1.00 32.71 96 GLU A C 1
ATOM 826 O O . GLU A 1 99 ? 14.704 30.121 8.143 1.00 34.57 96 GLU A O 1
ATOM 832 N N . GLU A 1 100 ? 13.954 30.054 10.240 1.00 32.50 97 GLU A N 1
ATOM 833 C CA . GLU A 1 100 ? 14.196 28.631 10.404 1.00 32.98 97 GLU A CA 1
ATOM 834 C C . GLU A 1 100 ? 12.948 27.759 10.232 1.00 32.52 97 GLU A C 1
ATOM 835 O O . GLU A 1 100 ? 13.024 26.546 10.370 1.00 33.62 97 GLU A O 1
ATOM 841 N N . GLY A 1 101 ? 11.815 28.382 9.953 1.00 31.65 98 GLY A N 1
ATOM 842 C CA . GLY A 1 101 ? 10.551 27.668 9.757 1.00 31.66 98 GLY A CA 1
ATOM 843 C C . GLY A 1 101 ? 10.256 27.602 8.261 1.00 31.31 98 GLY A C 1
ATOM 844 O O . GLY A 1 101 ? 9.966 28.630 7.651 1.00 33.01 98 GLY A O 1
ATOM 845 N N . HIS A 1 102 ? 10.337 26.407 7.681 1.00 31.60 99 HIS A N 1
ATOM 846 C CA . HIS A 1 102 ? 10.057 26.231 6.229 1.00 31.10 99 HIS A CA 1
ATOM 847 C C . HIS A 1 102 ? 9.100 25.068 6.026 1.00 31.38 99 HIS A C 1
ATOM 848 O O . HIS A 1 102 ? 9.200 24.330 5.051 1.00 31.87 99 HIS A O 1
ATOM 855 N N . GLN A 1 103 ? 8.192 24.882 6.995 1.00 31.32 100 GLN A N 1
ATOM 856 C CA . GLN A 1 103 ? 7.108 23.908 6.896 1.00 31.82 100 GLN A CA 1
ATOM 857 C C . GLN A 1 103 ? 6.312 24.139 5.606 1.00 31.19 100 GLN A C 1
ATOM 858 O O . GLN A 1 103 ? 6.105 25.287 5.203 1.00 31.60 100 GLN A O 1
ATOM 864 N N . LEU A 1 104 ? 5.876 23.041 4.976 1.00 32.17 101 LEU A N 1
ATOM 865 C CA . LEU A 1 104 ? 5.118 23.117 3.714 1.00 32.53 101 LEU A CA 1
ATOM 866 C C . LEU A 1 104 ? 3.623 23.011 3.965 1.00 32.61 101 LEU A C 1
ATOM 867 O O . LEU A 1 104 ? 3.180 22.336 4.905 1.00 33.00 101 LEU A O 1
ATOM 872 N N . ILE A 1 105 ? 2.847 23.688 3.123 1.00 32.26 102 ILE A N 1
ATOM 873 C CA . ILE A 1 105 ? 1.417 23.390 3.002 1.00 32.01 102 ILE A CA 1
ATOM 874 C C . ILE A 1 105 ? 1.253 21.969 2.475 1.00 32.70 102 ILE A C 1
ATOM 875 O O . ILE A 1 105 ? 2.055 21.523 1.635 1.00 32.50 102 ILE A O 1
ATOM 880 N N . ASP A 1 106 ? 0.211 21.272 2.941 1.00 32.85 103 ASP A N 1
ATOM 881 C CA . ASP A 1 106 ? -0.100 19.911 2.504 1.00 35.19 103 ASP A CA 1
ATOM 882 C C . ASP A 1 106 ? -0.115 19.786 0.980 1.00 35.01 103 ASP A C 1
ATOM 883 O O . ASP A 1 106 ? -0.808 20.552 0.301 1.00 35.16 103 ASP A O 1
ATOM 888 N N . GLY A 1 107 ? 0.704 18.859 0.475 1.00 33.99 104 GLY A N 1
ATOM 889 C CA . GLY A 1 107 ? 0.780 18.605 -0.971 1.00 33.99 104 GLY A CA 1
ATOM 890 C C . GLY A 1 107 ? 1.566 19.610 -1.798 1.00 33.43 104 GLY A C 1
ATOM 891 O O . GLY A 1 107 ? 1.662 19.418 -3.025 1.00 33.79 104 GLY A O 1
ATOM 892 N N . ALA A 1 108 ? 2.119 20.668 -1.174 1.00 31.67 105 ALA A N 1
ATOM 893 C CA . ALA A 1 108 ? 2.785 21.739 -1.950 1.00 32.35 105 ALA A CA 1
ATOM 894 C C . ALA A 1 108 ? 3.976 21.246 -2.759 1.00 31.68 105 ALA A C 1
ATOM 895 O O . ALA A 1 108 ? 4.132 21.638 -3.930 1.00 31.68 105 ALA A O 1
ATOM 897 N N . PHE A 1 109 ? 4.817 20.391 -2.179 1.00 31.75 106 PHE A N 1
ATOM 898 C CA . PHE A 1 109 ? 6.026 19.970 -2.916 1.00 32.17 106 PHE A CA 1
ATOM 899 C C . PHE A 1 109 ? 5.639 19.169 -4.167 1.00 32.57 106 PHE A C 1
ATOM 900 O O . PHE A 1 109 ? 6.139 19.443 -5.275 1.00 32.15 106 PHE A O 1
ATOM 908 N N . ASP A 1 110 ? 4.760 18.187 -3.992 1.00 33.02 107 ASP A N 1
ATOM 909 C CA . ASP A 1 110 ? 4.352 17.352 -5.132 1.00 34.25 107 ASP A CA 1
ATOM 910 C C . ASP A 1 110 ? 3.629 18.193 -6.202 1.00 34.15 107 ASP A C 1
ATOM 911 O O . ASP A 1 110 ? 3.860 18.001 -7.426 1.00 33.66 107 ASP A O 1
ATOM 916 N N . LEU A 1 111 ? 2.776 19.112 -5.742 1.00 33.84 108 LEU A N 1
ATOM 917 C CA . LEU A 1 111 ? 2.047 20.004 -6.665 1.00 34.80 108 LEU A CA 1
ATOM 918 C C . LEU A 1 111 ? 3.023 20.837 -7.484 1.00 34.05 108 LEU A C 1
ATOM 919 O O . LEU A 1 111 ? 3.002 20.808 -8.724 1.00 33.28 108 LEU A O 1
ATOM 924 N N . ILE A 1 112 ? 3.895 21.577 -6.812 1.00 32.46 109 ILE A N 1
ATOM 925 C CA . ILE A 1 112 ? 4.858 22.434 -7.519 1.00 33.23 109 ILE A CA 1
ATOM 926 C C . ILE A 1 112 ? 5.755 21.624 -8.491 1.00 32.73 109 ILE A C 1
ATOM 927 O O . ILE A 1 112 ? 5.997 22.043 -9.625 1.00 32.93 109 ILE A O 1
ATOM 932 N N . SER A 1 113 ? 6.241 20.468 -8.039 1.00 32.88 110 SER A N 1
ATOM 933 C CA . SER A 1 113 ? 7.082 19.606 -8.889 1.00 33.91 110 SER A CA 1
ATOM 934 C C . SER A 1 113 ? 6.328 19.189 -10.160 1.00 34.25 110 SER A C 1
ATOM 935 O O . SER A 1 113 ? 6.887 19.212 -11.280 1.00 34.72 110 SER A O 1
ATOM 938 N N . ASN A 1 114 ? 5.072 18.786 -9.997 1.00 33.75 111 ASN A N 1
ATOM 939 C CA . ASN A 1 114 ? 4.236 18.427 -11.146 1.00 35.23 111 ASN A CA 1
ATOM 940 C C . ASN A 1 114 ? 3.983 19.636 -12.064 1.00 35.18 111 ASN A C 1
ATOM 941 O O . ASN A 1 114 ? 4.106 19.531 -13.283 1.00 35.15 111 ASN A O 1
ATOM 946 N N . LEU A 1 115 ? 3.630 20.783 -11.481 1.00 35.09 112 LEU A N 1
ATOM 947 C CA . LEU A 1 115 ? 3.295 21.945 -12.324 1.00 34.58 112 LEU A CA 1
ATOM 948 C C . LEU A 1 115 ? 4.481 22.514 -13.092 1.00 34.33 112 LEU A C 1
ATOM 949 O O . LEU A 1 115 ? 4.316 23.018 -14.220 1.00 33.42 112 LEU A O 1
ATOM 954 N N . GLN A 1 116 ? 5.676 22.413 -12.505 1.00 32.87 113 GLN A N 1
ATOM 955 C CA . GLN A 1 116 ? 6.880 22.904 -13.141 1.00 33.52 113 GLN A CA 1
ATOM 956 C C . GLN A 1 116 ? 7.092 22.227 -14.516 1.00 33.66 113 GLN A C 1
ATOM 957 O O . GLN A 1 116 ? 7.681 22.818 -15.409 1.00 33.57 113 GLN A O 1
ATOM 963 N N . GLN A 1 117 ? 6.615 20.995 -14.651 1.00 33.47 114 GLN A N 1
ATOM 964 C CA . GLN A 1 117 ? 6.764 20.229 -15.908 1.00 35.32 114 GLN A CA 1
ATOM 965 C C . GLN A 1 117 ? 5.900 20.783 -17.028 1.00 34.61 114 GLN A C 1
ATOM 966 O O . GLN A 1 117 ? 6.157 20.488 -18.211 1.00 35.40 114 GLN A O 1
ATOM 972 N N . GLN A 1 118 ? 4.857 21.547 -16.691 1.00 34.26 115 GLN A N 1
ATOM 973 C CA . GLN A 1 118 ? 3.872 21.983 -17.713 1.00 35.46 115 GLN A CA 1
ATOM 974 C C . GLN A 1 118 ? 3.521 23.471 -17.758 1.00 35.11 115 GLN A C 1
ATOM 975 O O . GLN A 1 118 ? 2.789 23.903 -18.655 1.00 35.03 115 GLN A O 1
ATOM 981 N N . PHE A 1 119 ? 4.006 24.236 -16.786 1.00 33.17 116 PHE A N 1
ATOM 982 C CA . PHE A 1 119 ? 3.714 25.661 -16.672 1.00 32.87 116 PHE A CA 1
ATOM 983 C C . PHE A 1 119 ? 4.976 26.399 -16.277 1.00 32.96 116 PHE A C 1
ATOM 984 O O . PHE A 1 119 ? 5.915 25.789 -15.733 1.00 33.46 116 PHE A O 1
ATOM 992 N N . ASP A 1 120 ? 5.008 27.704 -16.533 1.00 32.03 117 ASP A N 1
ATOM 993 C CA . ASP A 1 120 ? 6.098 28.548 -16.053 1.00 32.68 117 ASP A CA 1
ATOM 994 C C . ASP A 1 120 ? 5.685 29.073 -14.684 1.00 32.57 117 ASP A C 1
ATOM 995 O O . ASP A 1 120 ? 4.610 29.684 -14.535 1.00 33.96 117 ASP A O 1
ATOM 1000 N N . LEU A 1 121 ? 6.503 28.814 -13.662 1.00 31.05 118 LEU A N 1
ATOM 1001 C CA . LEU A 1 121 ? 6.107 29.207 -12.304 1.00 31.03 118 LEU A CA 1
ATOM 1002 C C . LEU A 1 121 ? 6.916 30.401 -11.803 1.00 30.23 118 LEU A C 1
ATOM 1003 O O . LEU A 1 121 ? 8.124 30.456 -12.001 1.00 31.08 118 LEU A O 1
ATOM 1008 N N . TYR A 1 122 ? 6.246 31.336 -11.138 1.00 29.13 119 TYR A N 1
ATOM 1009 C CA . TYR A 1 122 ? 6.923 32.480 -10.552 1.00 29.54 119 TYR A CA 1
ATOM 1010 C C . TYR A 1 122 ? 6.401 32.673 -9.131 1.00 30.04 119 TYR A C 1
ATOM 1011 O O . TYR A 1 122 ? 5.272 32.293 -8.815 1.00 32.67 119 TYR A O 1
ATOM 1020 N N . ILE A 1 123 ? 7.220 33.327 -8.324 1.00 30.41 120 ILE A N 1
ATOM 1021 C CA . ILE A 1 123 ? 6.810 33.718 -6.958 1.00 30.96 120 ILE A CA 1
ATOM 1022 C C . ILE A 1 123 ? 6.482 35.223 -6.945 1.00 31.28 120 ILE A C 1
ATOM 1023 O O . ILE A 1 123 ? 7.219 36.011 -7.541 1.00 31.37 120 ILE A O 1
ATOM 1028 N N . VAL A 1 124 ? 5.382 35.603 -6.268 1.00 31.42 121 VAL A N 1
ATOM 1029 C CA . VAL A 1 124 ? 5.019 37.009 -6.069 1.00 30.62 121 VAL A CA 1
ATOM 1030 C C . VAL A 1 124 ? 4.776 37.186 -4.562 1.00 30.64 121 VAL A C 1
ATOM 1031 O O . VAL A 1 124 ? 3.855 36.587 -3.995 1.00 31.96 121 VAL A O 1
ATOM 1035 N N . THR A 1 125 ? 5.661 37.942 -3.939 1.00 29.97 122 THR A N 1
ATOM 1036 C CA . THR A 1 125 ? 5.607 38.042 -2.460 1.00 30.94 122 THR A CA 1
ATOM 1037 C C . THR A 1 125 ? 5.929 39.445 -1.928 1.00 31.39 122 THR A C 1
ATOM 1038 O O . THR A 1 125 ? 6.782 40.151 -2.478 1.00 31.60 122 THR A O 1
ATOM 1042 N N . ASN A 1 126 ? 5.244 39.824 -0.827 1.00 31.10 123 ASN A N 1
ATOM 1043 C CA . ASN A 1 126 ? 5.560 41.054 -0.081 1.00 32.75 123 ASN A CA 1
ATOM 1044 C C . ASN A 1 126 ? 6.500 40.744 1.112 1.00 32.15 123 ASN A C 1
ATOM 1045 O O . ASN A 1 126 ? 6.924 41.656 1.826 1.00 32.69 123 ASN A O 1
ATOM 1050 N N . GLY A 1 127 ? 6.824 39.470 1.309 1.00 32.67 124 GLY A N 1
ATOM 1051 C CA . GLY A 1 127 ? 7.704 39.056 2.417 1.00 32.84 124 GLY A CA 1
ATOM 1052 C C . GLY A 1 127 ? 9.130 39.561 2.279 1.00 33.39 124 GLY A C 1
ATOM 1053 O O . GLY A 1 127 ? 9.606 39.849 1.198 1.00 33.13 124 GLY A O 1
ATOM 1054 N N . VAL A 1 128 ? 9.841 39.647 3.387 1.00 32.07 125 VAL A N 1
ATOM 1055 C CA . VAL A 1 128 ? 11.254 40.028 3.352 1.00 33.19 125 VAL A CA 1
ATOM 1056 C C . VAL A 1 128 ? 12.044 39.096 2.408 1.00 33.76 125 VAL A C 1
ATOM 1057 O O . VAL A 1 128 ? 11.957 37.857 2.533 1.00 33.83 125 VAL A O 1
ATOM 1061 N N . SER A 1 129 ? 12.811 39.696 1.487 1.00 32.18 126 SER A N 1
ATOM 1062 C CA . SER A 1 129 ? 13.450 38.895 0.437 1.00 33.70 126 SER A CA 1
ATOM 1063 C C . SER A 1 129 ? 14.327 37.778 1.026 1.00 33.42 126 SER A C 1
ATOM 1064 O O . SER A 1 129 ? 14.174 36.609 0.667 1.00 33.14 126 SER A O 1
ATOM 1067 N N . HIS A 1 130 ? 15.209 38.142 1.969 1.00 33.36 127 HIS A N 1
ATOM 1068 C CA . HIS A 1 130 ? 16.091 37.132 2.540 1.00 33.98 127 HIS A CA 1
ATOM 1069 C C . HIS A 1 130 ? 15.300 35.956 3.124 1.00 32.71 127 HIS A C 1
ATOM 1070 O O . HIS A 1 130 ? 15.693 34.790 2.973 1.00 31.93 127 HIS A O 1
ATOM 1077 N N . THR A 1 131 ? 14.194 36.284 3.789 1.00 31.57 128 THR A N 1
ATOM 1078 C CA . THR A 1 131 ? 13.371 35.305 4.480 1.00 31.17 128 THR A CA 1
ATOM 1079 C C . THR A 1 131 ? 12.722 34.345 3.482 1.00 31.06 128 THR A C 1
ATOM 1080 O O . THR A 1 131 ? 12.704 33.125 3.692 1.00 30.75 128 THR A O 1
ATOM 1084 N N . GLN A 1 132 ? 12.223 34.896 2.380 1.00 31.02 129 GLN A N 1
ATOM 1085 C CA . GLN A 1 132 ? 11.483 34.082 1.426 1.00 30.48 129 GLN A CA 1
ATOM 1086 C C . GLN A 1 132 ? 12.439 33.197 0.638 1.00 30.26 129 GLN A C 1
ATOM 1087 O O . GLN A 1 132 ? 12.153 32.002 0.442 1.00 30.09 129 GLN A O 1
ATOM 1093 N N . TYR A 1 133 ? 13.571 33.761 0.214 1.00 30.33 130 TYR A N 1
ATOM 1094 C CA . TYR A 1 133 ? 14.593 32.991 -0.488 1.00 30.88 130 TYR A CA 1
ATOM 1095 C C . TYR A 1 133 ? 15.055 31.814 0.396 1.00 30.74 130 TYR A C 1
ATOM 1096 O O . TYR A 1 133 ? 15.136 30.654 -0.055 1.00 30.24 130 TYR A O 1
ATOM 1105 N N . LYS A 1 134 ? 15.338 32.126 1.656 1.00 30.60 131 LYS A N 1
ATOM 1106 C CA . LYS A 1 134 ? 15.852 31.093 2.555 1.00 30.10 131 LYS A CA 1
ATOM 1107 C C . LYS A 1 134 ? 14.849 29.962 2.794 1.00 29.43 131 LYS A C 1
ATOM 1108 O O . LYS A 1 134 ? 15.219 28.776 2.664 1.00 29.84 131 LYS A O 1
ATOM 1114 N N . ARG A 1 135 ? 13.600 30.306 3.103 1.00 29.05 132 ARG A N 1
ATOM 1115 C CA . ARG A 1 135 ? 12.556 29.300 3.363 1.00 29.60 132 ARG A CA 1
ATOM 1116 C C . ARG A 1 135 ? 12.208 28.496 2.097 1.00 30.14 132 ARG A C 1
ATOM 1117 O O . ARG A 1 135 ? 11.994 27.272 2.174 1.00 29.29 132 ARG A O 1
ATOM 1125 N N . LEU A 1 136 ? 12.213 29.151 0.933 1.00 30.24 133 LEU A N 1
ATOM 1126 C CA . LEU A 1 136 ? 12.024 28.395 -0.301 1.00 30.57 133 LEU A CA 1
ATOM 1127 C C . LEU A 1 136 ? 13.191 27.440 -0.566 1.00 30.63 133 LEU A C 1
ATOM 1128 O O . LEU A 1 136 ? 12.979 26.322 -1.100 1.00 31.57 133 LEU A O 1
ATOM 1133 N N . ARG A 1 137 ? 14.412 27.868 -0.273 1.00 30.19 134 ARG A N 1
ATOM 1134 C CA . ARG A 1 137 ? 15.567 26.975 -0.464 1.00 31.19 134 ARG A CA 1
ATOM 1135 C C . ARG A 1 137 ? 15.498 25.780 0.493 1.00 30.49 134 ARG A C 1
ATOM 1136 O O . ARG A 1 137 ? 15.687 24.635 0.086 1.00 30.42 134 ARG A O 1
ATOM 1144 N N . ASP A 1 138 ? 15.261 26.071 1.772 1.00 30.79 135 ASP A N 1
ATOM 1145 C CA . ASP A 1 138 ? 15.293 25.036 2.792 1.00 30.44 135 ASP A CA 1
ATOM 1146 C C . ASP A 1 138 ? 14.201 23.967 2.636 1.00 30.08 135 ASP A C 1
ATOM 1147 O O . ASP A 1 138 ? 14.418 22.815 3.026 1.00 29.61 135 ASP A O 1
ATOM 1152 N N . SER A 1 139 ? 13.051 24.347 2.078 1.00 30.83 136 SER A N 1
ATOM 1153 C CA . SER A 1 139 ? 11.934 23.421 1.832 1.00 30.64 136 SER A CA 1
ATOM 1154 C C . SER A 1 139 ? 12.089 22.694 0.473 1.00 31.14 136 SER A C 1
ATOM 1155 O O . SER A 1 139 ? 11.262 21.844 0.131 1.00 30.91 136 SER A O 1
ATOM 1158 N N . GLY A 1 140 ? 13.114 23.063 -0.285 1.00 30.35 137 GLY A N 1
ATOM 1159 C CA . GLY A 1 140 ? 13.344 22.471 -1.639 1.00 30.36 137 GLY A CA 1
ATOM 1160 C C . GLY A 1 140 ? 12.486 23.020 -2.772 1.00 31.55 137 GLY A C 1
ATOM 1161 O O . GLY A 1 140 ? 12.548 22.480 -3.885 1.00 30.43 137 GLY A O 1
ATOM 1162 N N . LEU A 1 141 ? 11.669 24.035 -2.507 1.00 31.80 138 LEU A N 1
ATOM 1163 C CA . LEU A 1 141 ? 10.781 24.609 -3.538 1.00 31.90 138 LEU A CA 1
ATOM 1164 C C . LEU A 1 141 ? 11.502 25.534 -4.496 1.00 32.70 138 LEU A C 1
ATOM 1165 O O . LEU A 1 141 ? 11.089 25.643 -5.663 1.00 31.58 138 LEU A O 1
ATOM 1170 N N . PHE A 1 142 ? 12.571 26.169 -4.026 1.00 32.21 139 PHE A N 1
ATOM 1171 C CA . PHE A 1 142 ? 13.257 27.249 -4.771 1.00 32.54 139 PHE A CA 1
ATOM 1172 C C . PHE A 1 142 ? 13.530 26.945 -6.273 1.00 33.41 139 PHE A C 1
ATOM 1173 O O . PHE A 1 142 ? 13.191 27.760 -7.119 1.00 33.79 139 PHE A O 1
ATOM 1181 N N . PRO A 1 143 ? 14.149 25.804 -6.587 1.00 33.44 140 PRO A N 1
ATOM 1182 C CA . PRO A 1 143 ? 14.554 25.600 -7.989 1.00 33.31 140 PRO A CA 1
ATOM 1183 C C . PRO A 1 143 ? 13.416 25.465 -9.014 1.00 33.93 140 PRO A C 1
ATOM 1184 O O . PRO A 1 143 ? 13.676 25.523 -10.244 1.00 33.13 140 PRO A O 1
ATOM 1188 N N . PHE A 1 144 ? 12.185 25.256 -8.542 1.00 33.35 141 PHE A N 1
ATOM 1189 C CA . PHE A 1 144 ? 11.068 25.011 -9.449 1.00 32.96 141 PHE A CA 1
ATOM 1190 C C . PHE A 1 144 ? 10.533 26.299 -10.069 1.00 33.15 141 PHE A C 1
ATOM 1191 O O . PHE A 1 144 ? 9.706 26.243 -10.981 1.00 33.34 141 PHE A O 1
ATOM 1199 N N . PHE A 1 145 ? 10.974 27.446 -9.553 1.00 33.55 142 PHE A N 1
ATOM 1200 C CA . PHE A 1 145 ? 10.488 28.776 -10.020 1.00 33.12 142 PHE A CA 1
ATOM 1201 C C . PHE A 1 145 ? 11.461 29.466 -10.946 1.00 34.43 142 PHE A C 1
ATOM 1202 O O . PHE A 1 145 ? 12.676 29.500 -10.701 1.00 35.24 142 PHE A O 1
ATOM 1210 N N . LYS A 1 146 ? 10.925 29.976 -12.053 1.00 34.86 143 LYS A N 1
ATOM 1211 C CA . LYS A 1 146 ? 11.699 30.726 -13.028 1.00 35.83 143 LYS A CA 1
ATOM 1212 C C . LYS A 1 146 ? 12.241 32.042 -12.485 1.00 34.86 143 LYS A C 1
ATOM 1213 O O . LYS A 1 146 ? 13.343 32.456 -12.847 1.00 34.30 143 LYS A O 1
ATOM 1219 N N . ASP A 1 147 ? 11.469 32.705 -11.627 1.00 34.64 144 ASP A N 1
ATOM 1220 C CA . ASP A 1 147 ? 11.903 33.939 -10.972 1.00 34.66 144 ASP A CA 1
ATOM 1221 C C . ASP A 1 147 ? 11.083 34.182 -9.692 1.00 34.61 144 ASP A C 1
ATOM 1222 O O . ASP A 1 147 ? 10.027 33.556 -9.487 1.00 34.76 144 ASP A O 1
ATOM 1227 N N . ILE A 1 148 ? 11.590 35.069 -8.849 1.00 34.34 145 ILE A N 1
ATOM 1228 C CA . ILE A 1 148 ? 10.982 35.424 -7.554 1.00 34.78 145 ILE A CA 1
ATOM 1229 C C . ILE A 1 148 ? 10.911 36.947 -7.514 1.00 35.20 145 ILE A C 1
ATOM 1230 O O . ILE A 1 148 ? 11.953 37.620 -7.596 1.00 36.25 145 ILE A O 1
ATOM 1235 N N . PHE A 1 149 ? 9.694 37.485 -7.454 1.00 33.43 146 PHE A N 1
ATOM 1236 C CA . PHE A 1 149 ? 9.486 38.918 -7.478 1.00 33.53 146 PHE A CA 1
ATOM 1237 C C . PHE A 1 149 ? 9.102 39.403 -6.086 1.00 33.38 146 PHE A C 1
ATOM 1238 O O . PHE A 1 149 ? 8.006 39.117 -5.606 1.00 32.55 146 PHE A O 1
ATOM 1246 N N . VAL A 1 150 ? 10.018 40.161 -5.490 1.00 33.34 147 VAL A N 1
ATOM 1247 C CA . VAL A 1 150 ? 9.832 40.658 -4.121 1.00 34.36 147 VAL A CA 1
ATOM 1248 C C . VAL A 1 150 ? 9.430 42.138 -4.147 1.00 34.38 147 VAL A C 1
ATOM 1249 O O . VAL A 1 150 ? 10.018 42.931 -4.900 1.00 33.16 147 VAL A O 1
ATOM 1253 N N . SER A 1 151 ? 8.429 42.501 -3.349 1.00 33.06 148 SER A N 1
ATOM 1254 C CA . SER A 1 151 ? 7.916 43.886 -3.305 1.00 33.41 148 SER A CA 1
ATOM 1255 C C . SER A 1 151 ? 9.036 44.921 -3.126 1.00 34.30 148 SER A C 1
ATOM 1256 O O . SER A 1 151 ? 9.009 45.991 -3.712 1.00 34.61 148 SER A O 1
ATOM 1259 N N . GLU A 1 152 ? 10.040 44.581 -2.316 1.00 34.70 149 GLU A N 1
ATOM 1260 C CA . GLU A 1 152 ? 11.060 45.559 -1.907 1.00 35.77 149 GLU A CA 1
ATOM 1261 C C . GLU A 1 152 ? 11.934 46.044 -3.057 1.00 36.13 149 GLU A C 1
ATOM 1262 O O . GLU A 1 152 ? 12.586 47.085 -2.963 1.00 36.62 149 GLU A O 1
ATOM 1268 N N . ASP A 1 153 ? 11.914 45.311 -4.165 1.00 36.40 150 ASP A N 1
ATOM 1269 C CA . ASP A 1 153 ? 12.634 45.731 -5.375 1.00 37.70 150 ASP A CA 1
ATOM 1270 C C . ASP A 1 153 ? 11.852 46.697 -6.246 1.00 37.09 150 ASP A C 1
ATOM 1271 O O . ASP A 1 153 ? 12.406 47.261 -7.215 1.00 36.91 150 ASP A O 1
ATOM 1276 N N . THR A 1 154 ? 10.570 46.871 -5.948 1.00 36.18 151 THR A N 1
ATOM 1277 C CA . THR A 1 154 ? 9.636 47.506 -6.887 1.00 36.02 151 THR A CA 1
ATOM 1278 C C . THR A 1 154 ? 9.259 48.927 -6.523 1.00 36.26 151 THR A C 1
ATOM 1279 O O . THR A 1 154 ? 8.777 49.662 -7.373 1.00 36.00 151 THR A O 1
ATOM 1283 N N . GLY A 1 155 ? 9.427 49.293 -5.250 1.00 35.28 152 G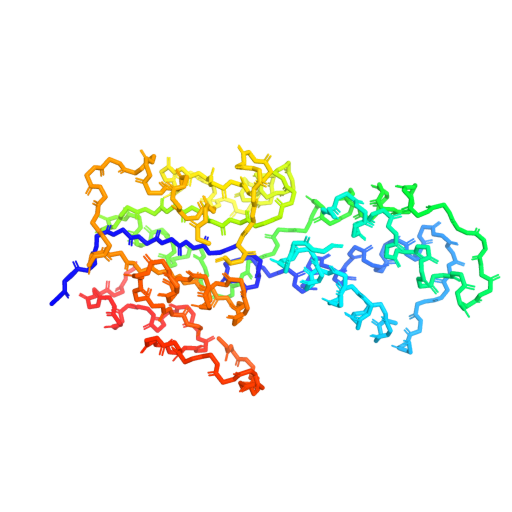LY A N 1
ATOM 1284 C CA . GLY A 1 155 ? 8.944 50.564 -4.746 1.00 34.95 152 GLY A CA 1
ATOM 1285 C C . GLY A 1 155 ? 7.506 50.527 -4.303 1.00 35.02 152 GLY A C 1
ATOM 1286 O O . GLY A 1 155 ? 7.031 51.501 -3.706 1.00 35.54 152 GLY A O 1
ATOM 1287 N N . PHE A 1 156 ? 6.824 49.409 -4.604 1.00 34.59 153 PHE A N 1
ATOM 1288 C CA . PHE A 1 156 ? 5.410 49.221 -4.332 1.00 33.70 153 PHE A CA 1
ATOM 1289 C C . PHE A 1 156 ? 5.241 47.839 -3.675 1.00 33.14 153 PHE A C 1
ATOM 1290 O O . PHE A 1 156 ? 6.235 47.197 -3.305 1.00 33.9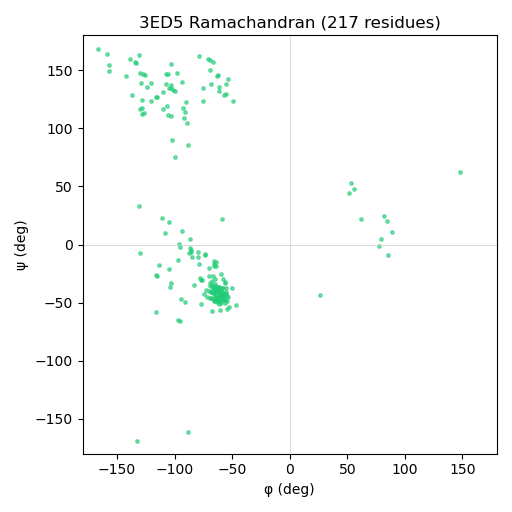2 153 PHE A O 1
ATOM 1298 N N . GLN A 1 157 ? 4.006 47.374 -3.540 1.00 31.87 154 GLN A N 1
ATOM 1299 C CA . GLN A 1 157 ? 3.747 46.091 -2.894 1.00 31.11 154 GLN A CA 1
ATOM 1300 C C . GLN A 1 157 ? 2.408 45.597 -3.401 1.00 30.47 154 GLN A C 1
ATOM 1301 O O . GLN A 1 157 ? 1.587 46.401 -3.783 1.00 31.80 154 GLN A O 1
ATOM 1307 N N . LYS A 1 158 ? 2.184 44.287 -3.388 1.00 32.07 155 LYS A N 1
ATOM 1308 C CA . LYS A 1 158 ? 0.825 43.763 -3.608 1.00 32.35 155 LYS A CA 1
ATOM 1309 C C . LYS A 1 158 ? -0.112 44.421 -2.575 1.00 32.21 155 LYS A C 1
ATOM 1310 O O . LYS A 1 158 ? 0.272 44.560 -1.386 1.00 32.51 155 LYS A O 1
ATOM 1316 N N . PRO A 1 159 ? -1.325 44.834 -2.993 1.00 32.89 156 PRO A N 1
ATOM 1317 C CA . PRO A 1 159 ? -1.983 44.581 -4.294 1.00 32.73 156 PRO A CA 1
ATOM 1318 C C . PRO A 1 159 ? -1.790 45.661 -5.376 1.00 33.95 156 PRO A C 1
ATOM 1319 O O . PRO A 1 159 ? -2.471 45.623 -6.429 1.00 34.86 156 PRO A O 1
ATOM 1336 N N . LYS A 1 161 ? -1.260 47.965 -8.404 1.00 33.27 158 LYS A N 1
ATOM 1337 C CA . LYS A 1 161 ? -1.070 47.736 -9.838 1.00 33.43 158 LYS A CA 1
ATOM 1338 C C . LYS A 1 161 ? 0.399 47.935 -10.240 1.00 32.51 158 LYS A C 1
ATOM 1339 O O . LYS A 1 161 ? 0.933 47.163 -11.045 1.00 33.67 158 LYS A O 1
ATOM 1345 N N . GLU A 1 162 ? 1.102 48.901 -9.633 1.00 32.22 159 GLU A N 1
ATOM 1346 C CA . GLU A 1 162 ? 2.492 49.098 -10.058 1.00 31.74 159 GLU A CA 1
ATOM 1347 C C . GLU A 1 162 ? 3.441 47.958 -9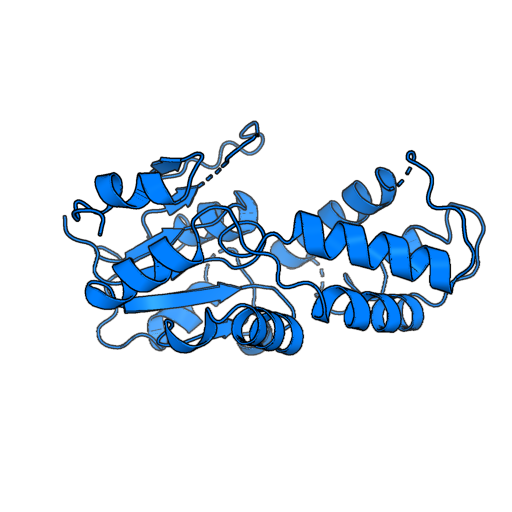.650 1.00 31.54 159 GLU A C 1
ATOM 1348 O O . GLU A 1 162 ? 4.476 47.728 -10.275 1.00 31.11 159 GLU A O 1
ATOM 1354 N N . TYR A 1 163 ? 3.126 47.257 -8.569 1.00 32.83 160 TYR A N 1
ATOM 1355 C CA . TYR A 1 163 ? 3.880 46.042 -8.283 1.00 32.45 160 TYR A CA 1
ATOM 1356 C C . TYR A 1 163 ? 3.711 45.027 -9.455 1.00 32.55 160 TYR A C 1
ATOM 1357 O O . TYR A 1 163 ? 4.680 44.447 -9.971 1.00 32.14 160 TYR A O 1
ATOM 1366 N N . PHE A 1 164 ? 2.474 44.813 -9.869 1.00 32.45 161 PHE A N 1
ATOM 1367 C CA . PHE A 1 164 ? 2.251 43.866 -10.964 1.00 32.16 161 PHE A CA 1
ATOM 1368 C C . PHE A 1 164 ? 2.862 44.322 -12.277 1.00 32.27 161 PHE A C 1
ATOM 1369 O O . PHE A 1 164 ? 3.376 43.501 -13.015 1.00 33.02 161 PHE A O 1
ATOM 1377 N N . ASN A 1 165 ? 2.879 45.629 -12.523 1.00 32.76 162 ASN A N 1
ATOM 1378 C CA . ASN A 1 165 ? 3.525 46.123 -13.764 1.00 31.05 162 ASN A CA 1
ATOM 1379 C C . ASN A 1 165 ? 4.974 45.685 -13.802 1.00 31.87 162 ASN A C 1
ATOM 1380 O O . ASN A 1 165 ? 5.513 45.308 -14.855 1.00 31.35 162 ASN A O 1
ATOM 1385 N N . TYR A 1 166 ? 5.629 45.797 -12.645 1.00 31.70 163 TYR A N 1
ATOM 1386 C CA . TYR A 1 166 ? 7.021 45.431 -12.496 1.00 32.45 163 TYR A CA 1
ATOM 1387 C C . TYR A 1 166 ? 7.251 43.949 -12.837 1.00 32.03 163 TYR A C 1
ATOM 1388 O O . TYR A 1 166 ? 8.177 43.601 -13.610 1.00 32.17 163 TYR A O 1
ATOM 1397 N N . VAL A 1 167 ? 6.382 43.097 -12.296 1.00 31.11 164 VAL A N 1
ATOM 1398 C CA . VAL A 1 167 ? 6.427 41.647 -12.542 1.00 31.23 164 VAL A CA 1
ATOM 1399 C C . VAL A 1 167 ? 6.192 41.364 -14.032 1.00 30.82 164 VAL A C 1
ATOM 1400 O O . VAL A 1 167 ? 6.947 40.597 -14.657 1.00 31.28 164 VAL A O 1
ATOM 1404 N N . PHE A 1 168 ? 5.151 41.969 -14.574 1.00 31.77 165 PHE A N 1
ATOM 1405 C CA . PHE A 1 168 ? 4.788 41.682 -15.999 1.00 31.53 165 PHE A CA 1
ATOM 1406 C C . PHE A 1 168 ? 5.883 42.056 -16.988 1.00 33.97 165 PHE A C 1
ATOM 1407 O O . PHE A 1 168 ? 6.094 41.355 -17.988 1.00 32.78 165 PHE A O 1
ATOM 1415 N N . GLU A 1 169 ? 6.579 43.160 -16.715 1.00 34.24 166 GLU A N 1
ATOM 1416 C CA . GLU A 1 169 ? 7.655 43.605 -17.603 1.00 35.24 166 GLU A CA 1
ATOM 1417 C C . GLU A 1 169 ? 8.809 42.600 -17.600 1.00 34.82 166 GLU A C 1
ATOM 1418 O O . GLU A 1 169 ? 9.632 42.605 -18.473 1.00 34.59 166 GLU A O 1
ATOM 1424 N N . ARG A 1 170 ? 8.870 41.745 -16.582 1.00 34.87 167 ARG A N 1
ATOM 1425 C CA . ARG A 1 170 ? 9.994 40.833 -16.390 1.00 34.46 167 ARG A CA 1
ATOM 1426 C C . ARG A 1 170 ? 9.658 39.359 -16.679 1.00 35.23 167 ARG A C 1
ATOM 1427 O O . ARG A 1 170 ? 10.479 38.474 -16.430 1.00 36.22 167 ARG A O 1
ATOM 1435 N N . ILE A 1 171 ? 8.485 39.095 -17.259 1.00 35.15 168 ILE A N 1
ATOM 1436 C CA . ILE A 1 171 ? 8.115 37.726 -17.675 1.00 33.54 168 ILE A CA 1
ATOM 1437 C C . ILE A 1 171 ? 8.122 37.725 -19.202 1.00 35.01 168 ILE A C 1
ATOM 1438 O O . ILE A 1 171 ? 7.353 38.465 -19.787 1.00 34.14 168 ILE A O 1
ATOM 1443 N N . PRO A 1 172 ? 9.009 36.926 -19.825 1.00 36.40 169 PRO A N 1
ATOM 1444 C CA . PRO A 1 172 ? 9.155 36.918 -21.296 1.00 37.75 169 PRO A CA 1
ATOM 1445 C C . PRO A 1 172 ? 7.835 36.491 -21.943 1.00 38.01 169 PRO A C 1
ATOM 1446 O O . PRO A 1 172 ? 7.228 35.515 -21.485 1.00 38.63 169 PRO A O 1
ATOM 1450 N N . GLN A 1 173 ? 7.383 37.247 -22.958 1.00 38.42 170 GLN A N 1
ATOM 1451 C CA A GLN A 1 173 ? 6.134 36.937 -23.670 0.50 38.29 170 GLN A CA 1
ATOM 1452 C CA B GLN A 1 173 ? 6.133 36.960 -23.674 0.50 38.30 170 GLN A CA 1
ATOM 1453 C C . GLN A 1 173 ? 4.917 36.894 -22.734 1.00 37.90 170 GLN A C 1
ATOM 1454 O O . GLN A 1 173 ? 4.003 36.070 -22.904 1.00 37.44 170 GLN A O 1
ATOM 1465 N N . PHE A 1 174 ? 4.904 37.777 -21.739 1.00 36.69 171 PHE A N 1
ATOM 1466 C CA . PHE A 1 174 ? 3.808 37.819 -20.764 1.00 36.74 171 PHE A CA 1
ATOM 1467 C C . PHE A 1 174 ? 2.453 38.030 -21.443 1.00 36.00 171 PHE A C 1
ATOM 1468 O O . PHE A 1 174 ? 2.308 38.964 -22.235 1.00 35.19 171 PHE A O 1
ATOM 1476 N N . SER A 1 175 ? 1.483 37.177 -21.117 1.00 34.27 172 SER A N 1
ATOM 1477 C CA . SER A 1 175 ? 0.088 37.372 -21.508 1.00 34.73 172 SER A CA 1
ATOM 1478 C C . SER A 1 175 ? -0.808 37.251 -20.275 1.00 34.78 172 SER A C 1
ATOM 1479 O O . SER A 1 175 ? -0.877 36.180 -19.682 1.00 34.30 172 SER A O 1
ATOM 1482 N N . ALA A 1 176 ? -1.513 38.327 -19.925 1.00 33.65 173 ALA A N 1
ATOM 1483 C CA . ALA A 1 176 ? -2.452 38.297 -18.786 1.00 33.14 173 ALA A CA 1
ATOM 1484 C C . ALA A 1 176 ? -3.504 37.197 -18.935 1.00 33.58 173 ALA A C 1
ATOM 1485 O O . ALA A 1 176 ? -3.782 36.479 -17.978 1.00 34.09 173 ALA A O 1
ATOM 1487 N N . GLU A 1 177 ? -4.038 37.036 -20.154 1.00 32.69 174 GLU A N 1
ATOM 1488 C CA . GLU A 1 177 ? -5.104 36.069 -20.412 1.00 33.66 174 GLU A CA 1
ATOM 1489 C C . GLU A 1 177 ? -4.693 34.626 -20.077 1.00 32.78 174 GLU A C 1
ATOM 1490 O O . GLU A 1 177 ? -5.547 33.783 -19.797 1.00 33.55 174 GLU A O 1
ATOM 1496 N N . HIS A 1 178 ? -3.394 34.348 -20.109 1.00 32.52 175 HIS A N 1
ATOM 1497 C CA . HIS A 1 178 ? -2.867 32.999 -19.866 1.00 32.34 175 HIS A CA 1
ATOM 1498 C C . HIS A 1 178 ? -2.104 32.901 -18.566 1.00 31.91 175 HIS A C 1
ATOM 1499 O O . HIS A 1 178 ? -1.246 32.021 -18.406 1.00 32.51 175 HIS A O 1
ATOM 1506 N N . THR A 1 179 ? -2.409 33.821 -17.658 1.00 31.98 176 THR A N 1
ATOM 1507 C CA . THR A 1 179 ? -1.760 33.867 -16.368 1.00 31.64 176 THR A CA 1
ATOM 1508 C C . THR A 1 179 ? -2.767 33.725 -15.224 1.00 31.85 176 THR A C 1
ATOM 1509 O O . THR A 1 179 ? -3.842 34.333 -15.252 1.00 32.81 176 THR A O 1
ATOM 1513 N N . LEU A 1 180 ? -2.391 32.955 -14.199 1.00 31.51 177 LEU A N 1
ATOM 1514 C CA . LEU A 1 180 ? -3.218 32.778 -13.012 1.00 30.69 177 LEU A CA 1
ATOM 1515 C C . LEU A 1 180 ? -2.391 33.170 -11.796 1.00 30.28 177 LEU A C 1
ATOM 1516 O O . LEU A 1 180 ? -1.226 32.727 -11.671 1.00 30.16 177 LEU A O 1
ATOM 1521 N N . ILE A 1 181 ? -2.979 33.934 -10.867 1.00 30.12 178 ILE A N 1
ATOM 1522 C CA . ILE A 1 181 ? -2.319 34.129 -9.581 1.00 30.58 178 ILE A CA 1
ATOM 1523 C C . ILE A 1 181 ? -3.038 33.282 -8.511 1.00 30.23 178 ILE A C 1
ATOM 1524 O O . ILE A 1 181 ? -4.269 33.270 -8.450 1.00 30.86 178 ILE A O 1
ATOM 1529 N N . ILE A 1 182 ? -2.250 32.587 -7.695 1.00 30.93 179 ILE A N 1
ATOM 1530 C CA . ILE A 1 182 ? -2.772 31.704 -6.642 1.00 30.67 179 ILE A CA 1
ATOM 1531 C C . ILE A 1 182 ? -2.247 32.203 -5.301 1.00 31.46 179 ILE A C 1
ATOM 1532 O O . ILE A 1 182 ? -1.034 32.329 -5.108 1.00 31.58 179 ILE A O 1
ATOM 1537 N N . GLY A 1 183 ? -3.147 32.500 -4.383 1.00 30.75 180 GLY A N 1
ATOM 1538 C CA . GLY A 1 183 ? -2.712 32.972 -3.054 1.00 32.00 180 GLY A CA 1
ATOM 1539 C C . GLY A 1 183 ? -3.835 32.952 -2.053 1.00 32.54 180 GLY A C 1
ATOM 1540 O O . GLY A 1 183 ? -5.027 32.782 -2.406 1.00 32.23 180 GLY A O 1
ATOM 1541 N N . ASP A 1 184 ? -3.455 33.138 -0.782 1.00 32.28 181 ASP A N 1
ATOM 1542 C CA . ASP A 1 184 ? -4.427 33.034 0.311 1.00 33.63 181 ASP A CA 1
ATOM 1543 C C . ASP A 1 184 ? -4.983 34.380 0.765 1.00 33.89 181 ASP A C 1
ATOM 1544 O O . ASP A 1 184 ? -5.972 34.418 1.518 1.00 33.81 181 ASP A O 1
ATOM 1549 N N . SER A 1 185 ? -4.347 35.479 0.343 1.00 34.30 182 SER A N 1
ATOM 1550 C CA . SER A 1 185 ? -4.769 36.815 0.796 1.00 34.66 182 SER A CA 1
ATOM 1551 C C . SER A 1 185 ? -5.768 37.470 -0.153 1.00 34.04 182 SER A C 1
ATOM 1552 O O . SER A 1 185 ? -5.454 37.749 -1.316 1.00 33.41 182 SER A O 1
ATOM 1555 N N . LEU A 1 186 ? -6.981 37.733 0.337 1.00 34.10 183 LEU A N 1
ATOM 1556 C CA . LEU A 1 186 ? -7.966 38.472 -0.466 1.00 34.63 183 LEU A CA 1
ATOM 1557 C C . LEU A 1 186 ? -7.451 39.849 -0.859 1.00 34.94 183 LEU A C 1
ATOM 1558 O O . LEU A 1 186 ? -7.703 40.318 -1.976 1.00 36.00 183 LEU A O 1
ATOM 1563 N N . THR A 1 187 ? -6.721 40.469 0.073 1.00 36.16 184 THR A N 1
ATOM 1564 C CA . THR A 1 187 ? -6.293 41.843 -0.100 1.00 38.00 184 THR A CA 1
ATOM 1565 C C . THR A 1 187 ? -5.026 42.016 -0.924 1.00 37.38 184 THR A C 1
ATOM 1566 O O . THR A 1 187 ? -4.928 43.013 -1.646 1.00 39.94 184 THR A O 1
ATOM 1570 N N . ALA A 1 188 ? -4.070 41.096 -0.824 1.00 35.32 185 ALA A N 1
ATOM 1571 C CA . ALA A 1 188 ? -2.818 41.227 -1.558 1.00 34.98 185 ALA A CA 1
ATOM 1572 C C . ALA A 1 188 ? -2.918 40.476 -2.860 1.00 34.43 185 ALA A C 1
ATOM 1573 O O . ALA A 1 188 ? -2.521 41.010 -3.920 1.00 36.42 185 ALA A O 1
ATOM 1575 N N . ASP A 1 189 ? -3.415 39.232 -2.792 1.00 33.03 186 ASP A N 1
ATOM 1576 C CA . ASP A 1 189 ? -3.341 38.335 -3.984 1.00 32.46 186 ASP A CA 1
ATOM 1577 C C . ASP A 1 189 ? -4.559 38.441 -4.869 1.00 32.74 186 ASP A C 1
ATOM 1578 O O . ASP A 1 189 ? -4.441 38.615 -6.095 1.00 31.70 186 ASP A O 1
ATOM 1583 N N . ILE A 1 190 ? -5.746 38.356 -4.280 1.00 31.15 187 ILE A N 1
ATOM 1584 C CA . ILE A 1 190 ? -6.944 38.326 -5.101 1.00 32.56 187 ILE A CA 1
ATOM 1585 C C . ILE A 1 190 ? -7.283 39.719 -5.622 1.00 33.03 187 ILE A C 1
ATOM 1586 O O . ILE A 1 190 ? -7.424 39.909 -6.821 1.00 32.81 187 ILE A O 1
ATOM 1591 N N . LYS A 1 191 ? -7.348 40.709 -4.737 1.00 33.10 188 LYS A N 1
ATOM 1592 C CA . LYS A 1 191 ? -7.535 42.093 -5.167 1.00 34.84 188 LYS A CA 1
ATOM 1593 C C . LYS A 1 191 ? -6.394 42.500 -6.103 1.00 34.99 188 LYS A C 1
ATOM 1594 O O . LYS A 1 191 ? -6.636 43.099 -7.133 1.00 35.15 188 LYS A O 1
ATOM 1600 N N . GLY A 1 192 ? -5.163 42.144 -5.739 1.00 35.72 189 GLY A N 1
ATOM 1601 C CA . GLY A 1 192 ? -3.995 42.419 -6.582 1.00 35.60 189 GLY A CA 1
ATOM 1602 C C . GLY A 1 192 ? -4.170 41.896 -8.009 1.00 35.72 189 GLY A C 1
ATOM 1603 O O . GLY A 1 192 ? -4.044 42.659 -9.002 1.00 34.23 189 GLY A O 1
ATOM 1604 N N . GLY A 1 193 ? -4.498 40.613 -8.121 1.00 35.29 190 GLY A N 1
ATOM 1605 C CA . GLY A 1 193 ? -4.595 39.999 -9.458 1.00 36.37 190 GLY A CA 1
ATOM 1606 C C . GLY A 1 193 ? -5.730 40.604 -10.247 1.00 37.45 190 GLY A C 1
ATOM 1607 O O . GLY A 1 193 ? -5.576 40.873 -11.436 1.00 37.75 190 GLY A O 1
ATOM 1608 N N . GLN A 1 194 ? -6.863 40.838 -9.581 1.00 38.55 191 GLN A N 1
ATOM 1609 C CA . GLN A 1 194 ? -8.082 41.338 -10.217 1.00 41.12 191 GLN A CA 1
ATOM 1610 C C . GLN A 1 194 ? -7.790 42.703 -10.821 1.00 41.22 191 GLN A C 1
ATOM 1611 O O . GLN A 1 194 ? -8.027 42.918 -12.026 1.00 42.39 191 GLN A O 1
ATOM 1617 N N . LEU A 1 195 ? -7.223 43.588 -10.004 1.00 41.39 192 LEU A N 1
ATOM 1618 C CA A LEU A 1 195 ? -6.767 44.940 -10.400 0.50 41.47 192 LEU A CA 1
ATOM 1619 C CA B LEU A 1 195 ? -6.875 44.926 -10.485 0.50 41.57 192 LEU A CA 1
ATOM 1620 C C . LEU A 1 195 ? -5.887 44.891 -11.654 1.00 41.39 192 LEU A C 1
ATOM 1621 O O . LEU A 1 195 ? -5.994 45.724 -12.565 1.00 41.89 192 LEU A O 1
ATOM 1630 N N . ALA A 1 196 ? -4.980 43.915 -11.656 1.00 40.07 193 ALA A N 1
ATOM 1631 C CA . ALA A 1 196 ? -3.949 43.772 -12.690 1.00 39.04 193 ALA A CA 1
ATOM 1632 C C . ALA A 1 196 ? -4.403 42.981 -13.921 1.00 38.74 193 ALA A C 1
ATOM 1633 O O . ALA A 1 196 ? -3.619 42.734 -14.848 1.00 38.83 193 ALA A O 1
ATOM 1635 N N . GLY A 1 197 ? -5.674 42.601 -13.954 1.00 37.61 194 GLY A N 1
ATOM 1636 C CA . GLY A 1 197 ? -6.238 41.946 -15.110 1.00 36.20 194 GLY A CA 1
ATOM 1637 C C . GLY A 1 197 ? -5.959 40.456 -15.187 1.00 35.78 194 GLY A C 1
ATOM 1638 O O . GLY A 1 197 ? -6.004 39.889 -16.284 1.00 35.56 194 GLY A O 1
ATOM 1639 N N . LEU A 1 198 ? -5.700 39.828 -14.034 1.00 33.88 195 LEU A N 1
ATOM 1640 C CA . LEU A 1 198 ? -5.479 38.375 -13.969 1.00 33.13 195 LEU A CA 1
ATOM 1641 C C . LEU A 1 198 ? -6.650 37.590 -13.384 1.00 33.43 195 LEU A C 1
ATOM 1642 O O . LEU A 1 198 ? -7.302 38.044 -12.443 1.00 33.73 195 LEU A O 1
ATOM 1647 N N . ASP A 1 199 ? -6.841 36.366 -13.882 1.00 32.13 196 ASP A N 1
ATOM 1648 C CA . ASP A 1 199 ? -7.649 35.375 -13.172 1.00 32.00 196 ASP A CA 1
ATOM 1649 C C . ASP A 1 199 ? -6.958 35.096 -11.832 1.00 30.62 196 ASP A C 1
ATOM 1650 O O . ASP A 1 199 ? -5.716 35.127 -11.740 1.00 29.58 196 ASP A O 1
ATOM 1655 N N . THR A 1 200 ? -7.763 34.842 -10.804 1.00 30.69 197 THR A N 1
ATOM 1656 C CA . THR A 1 200 ? -7.262 34.604 -9.443 1.00 30.72 197 THR A CA 1
ATOM 1657 C C . THR A 1 200 ? -7.796 33.296 -8.832 1.00 30.69 197 THR A C 1
ATOM 1658 O O . THR A 1 200 ? -8.956 32.908 -9.061 1.00 30.78 197 THR A O 1
ATOM 1662 N N . CYS A 1 201 ? -6.958 32.664 -8.007 1.00 30.81 198 CYS A N 1
ATOM 1663 C CA . CYS A 1 201 ? -7.343 31.447 -7.267 1.00 30.79 198 CYS A CA 1
ATOM 1664 C C . CYS A 1 201 ? -7.062 31.655 -5.772 1.00 30.83 198 CYS A C 1
ATOM 1665 O O . CYS A 1 201 ? -5.922 31.782 -5.375 1.00 30.99 198 CYS A O 1
ATOM 1668 N N . TRP A 1 202 ? -8.131 31.709 -4.988 1.00 31.09 199 TRP A N 1
ATOM 1669 C CA . TRP A 1 202 ? -8.065 31.946 -3.559 1.00 31.53 199 TRP A CA 1
ATOM 1670 C C . TRP A 1 202 ? -7.897 30.623 -2.810 1.00 31.63 199 TRP A C 1
ATOM 1671 O O . TRP A 1 202 ? -8.797 29.778 -2.831 1.00 31.54 199 TRP A O 1
ATOM 1695 N N . ASN A 1 204 ? -8.213 28.931 0.394 1.00 31.53 201 ASN A N 1
ATOM 1696 C CA . ASN A 1 204 ? -9.021 29.208 1.593 1.00 31.96 201 ASN A CA 1
ATOM 1697 C C . ASN A 1 204 ? -9.405 27.897 2.301 1.00 31.95 201 ASN A C 1
ATOM 1698 O O . ASN A 1 204 ? -10.590 27.538 2.389 1.00 32.33 201 ASN A O 1
ATOM 1703 N N . PRO A 1 205 ? -8.396 27.157 2.777 1.00 32.56 202 PRO A N 1
ATOM 1704 C CA . PRO A 1 205 ? -8.621 25.842 3.400 1.00 33.83 202 PRO A CA 1
ATOM 1705 C C . PRO A 1 205 ? -9.584 25.883 4.577 1.00 34.41 202 PRO A C 1
ATOM 1706 O O . PRO A 1 205 ? -10.328 24.929 4.786 1.00 35.83 202 PRO A O 1
ATOM 1710 N N . ASP A 1 206 ? -9.580 26.993 5.309 1.00 36.58 203 ASP A N 1
ATOM 1711 C CA . ASP A 1 206 ? -10.377 27.102 6.526 1.00 38.10 203 ASP A CA 1
ATOM 1712 C C . ASP A 1 206 ? -11.725 27.755 6.296 1.00 38.54 203 ASP A C 1
ATOM 1713 O O . ASP A 1 206 ? -12.453 28.008 7.258 1.00 38.17 203 ASP A O 1
ATOM 1726 N N . LYS A 1 208 ? -12.676 30.707 5.435 1.00 39.42 205 LYS A N 1
ATOM 1727 C CA . LYS A 1 208 ? -12.793 32.044 6.004 1.00 40.50 205 LYS A CA 1
ATOM 1728 C C . LYS A 1 208 ? -13.828 32.829 5.234 1.00 41.11 205 LYS A C 1
ATOM 1729 O O . LYS A 1 208 ? -14.044 32.587 4.036 1.00 38.89 205 LYS A O 1
ATOM 1735 N N . PRO A 1 209 ? -14.507 33.757 5.918 1.00 41.76 206 PRO A N 1
ATOM 1736 C CA . PRO A 1 209 ? -15.452 34.588 5.202 1.00 42.59 206 PRO A CA 1
ATOM 1737 C C . PRO A 1 209 ? -14.753 35.551 4.259 1.00 43.55 206 PRO A C 1
ATOM 1738 O O . PRO A 1 209 ? -13.555 35.852 4.401 1.00 44.60 206 PRO A O 1
ATOM 1742 N N . ASN A 1 210 ? -15.499 36.021 3.287 1.00 44.41 207 ASN A N 1
ATOM 1743 C CA . ASN A 1 210 ? -15.002 37.053 2.428 1.00 46.48 207 ASN A CA 1
ATOM 1744 C C . ASN A 1 210 ? -15.539 38.429 2.849 1.00 47.32 207 ASN A C 1
ATOM 1745 O O . ASN A 1 210 ? -16.431 38.960 2.201 1.00 47.19 207 ASN A O 1
ATOM 1750 N N . VAL A 1 211 ? -14.993 38.991 3.936 1.00 49.35 208 VAL A N 1
ATOM 1751 C CA . VAL A 1 211 ? -15.499 40.256 4.514 1.00 50.92 208 VAL A CA 1
ATOM 1752 C C . VAL A 1 211 ? -15.457 41.422 3.500 1.00 51.26 208 VAL A C 1
ATOM 1753 O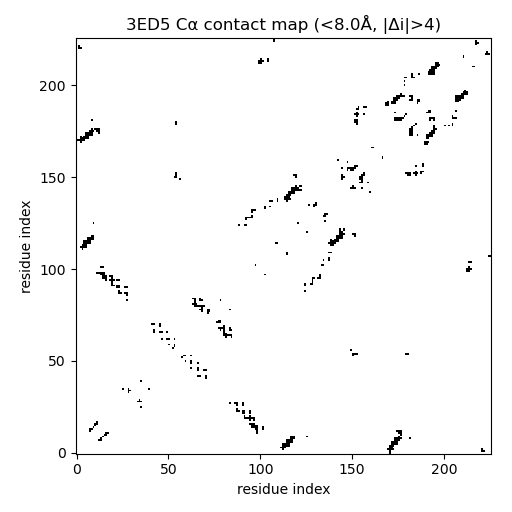 O . VAL A 1 211 ? -16.469 42.122 3.325 1.00 51.91 208 VAL A O 1
ATOM 1757 N N . PRO A 1 212 ? -14.317 41.604 2.787 1.00 51.36 209 PRO A N 1
ATOM 1758 C CA . PRO A 1 212 ? -14.289 42.693 1.789 1.00 50.80 209 PRO A CA 1
ATOM 1759 C C . PRO A 1 212 ? -15.093 42.442 0.503 1.00 50.17 209 PRO A C 1
ATOM 1760 O O . PRO A 1 212 ? -15.275 43.379 -0.305 1.00 50.54 209 PRO A O 1
ATOM 1764 N N . GLU A 1 213 ? -15.578 41.209 0.331 1.00 48.84 210 GLU A N 1
ATOM 1765 C CA . GLU A 1 213 ? -16.261 40.776 -0.893 1.00 48.01 210 GLU A CA 1
ATOM 1766 C C . GLU A 1 213 ? -15.397 40.983 -2.135 1.00 46.63 210 GLU A C 1
ATOM 1767 O O . GLU A 1 213 ? -15.853 41.537 -3.139 1.00 47.16 210 GLU A O 1
ATOM 1773 N N . ILE A 1 214 ? -14.144 40.540 -2.045 1.00 44.89 211 ILE A N 1
ATOM 1774 C CA . ILE A 1 214 ? -13.212 40.543 -3.179 1.00 42.22 211 ILE A CA 1
ATOM 1775 C C . ILE A 1 214 ? -13.382 39.172 -3.841 1.00 41.49 211 ILE A C 1
ATOM 1776 O O . ILE A 1 214 ? -12.958 38.141 -3.269 1.00 41.04 211 ILE A O 1
ATOM 1781 N N . ILE A 1 215 ? -13.991 39.148 -5.027 1.00 39.12 212 ILE A N 1
ATOM 1782 C CA . ILE A 1 215 ? -14.410 37.871 -5.631 1.00 38.39 212 ILE A CA 1
ATOM 1783 C C . ILE A 1 215 ? -13.349 37.225 -6.556 1.00 37.16 212 ILE A C 1
ATOM 1784 O O . ILE A 1 215 ? -13.063 37.741 -7.640 1.00 36.99 212 ILE A O 1
ATOM 1789 N N . PRO A 1 216 ? -12.821 36.060 -6.155 1.00 35.34 213 PRO A N 1
ATOM 1790 C CA . PRO A 1 216 ? -11.790 35.380 -6.958 1.00 34.59 213 PRO A CA 1
ATOM 1791 C C . PRO A 1 216 ? -12.398 34.626 -8.158 1.00 34.03 213 PRO A C 1
ATOM 1792 O O . PRO A 1 216 ? -13.595 34.327 -8.144 1.00 34.03 213 PRO A O 1
ATOM 1796 N N . THR A 1 217 ? -11.587 34.278 -9.160 1.00 32.68 214 THR A N 1
ATOM 1797 C CA . THR A 1 217 ? -12.083 33.443 -10.261 1.00 32.77 214 THR A CA 1
ATOM 1798 C C . THR A 1 217 ? -12.380 32.052 -9.740 1.00 31.45 214 THR A C 1
ATOM 1799 O O . THR A 1 217 ? -13.401 31.456 -10.129 1.00 31.03 214 THR A O 1
ATOM 1803 N N . TYR A 1 218 ? -11.487 31.545 -8.873 1.00 30.92 215 TYR A N 1
ATOM 1804 C CA . TYR A 1 218 ? -11.642 30.225 -8.244 1.00 30.35 215 TYR A CA 1
ATOM 1805 C C . TYR A 1 218 ? -11.366 30.320 -6.756 1.00 31.22 215 TYR A C 1
ATOM 1806 O O . TYR A 1 218 ? -10.631 31.186 -6.327 1.00 30.94 215 TYR A O 1
ATOM 1815 N N . GLU A 1 219 ? -11.931 29.380 -6.008 1.00 30.74 216 GLU A N 1
ATOM 1816 C CA . GLU A 1 219 ? -11.663 29.254 -4.577 1.00 30.65 216 GLU A CA 1
ATOM 1817 C C . GLU A 1 219 ? -11.480 27.755 -4.271 1.00 31.34 216 GLU A C 1
ATOM 1818 O O . GLU A 1 219 ? -12.350 26.944 -4.638 1.00 32.01 216 GLU A O 1
ATOM 1824 N N . ILE A 1 220 ? -10.378 27.397 -3.598 1.00 31.18 217 ILE A N 1
ATOM 1825 C CA . ILE A 1 220 ? -10.090 25.988 -3.271 1.00 32.29 217 ILE A CA 1
ATOM 1826 C C . ILE A 1 220 ? -9.718 25.844 -1.798 1.00 32.57 217 ILE A C 1
ATOM 1827 O O . ILE A 1 220 ? -9.361 26.836 -1.168 1.00 31.50 217 ILE A O 1
ATOM 1832 N N . ARG A 1 221 ? -9.770 24.617 -1.298 1.00 33.69 218 ARG A N 1
ATOM 1833 C CA . ARG A 1 221 ? -9.279 24.336 0.062 1.00 35.13 218 ARG A CA 1
ATOM 1834 C C . ARG A 1 221 ? -7.912 23.660 0.041 1.00 36.95 218 ARG A C 1
ATOM 1835 O O . ARG A 1 221 ? -7.101 23.895 0.930 1.00 39.98 218 ARG A O 1
ATOM 1843 N N . LYS A 1 222 ? -7.640 22.835 -0.963 1.00 35.54 219 LYS A N 1
ATOM 1844 C CA . LYS A 1 222 ? -6.375 22.117 -0.991 1.00 34.67 219 LYS A CA 1
ATOM 1845 C C . LYS A 1 222 ? -5.694 22.389 -2.303 1.00 34.22 219 LYS A C 1
ATOM 1846 O O . LYS A 1 222 ? -6.360 22.523 -3.335 1.00 32.39 219 LYS A O 1
ATOM 1852 N N . LEU A 1 223 ? -4.365 22.440 -2.267 1.00 33.47 220 LEU A N 1
ATOM 1853 C CA . LEU A 1 223 ? -3.603 22.695 -3.484 1.00 33.43 220 LEU A CA 1
ATOM 1854 C C . LEU A 1 223 ? -3.881 21.702 -4.616 1.00 33.94 220 LEU A C 1
ATOM 1855 O O . LEU A 1 223 ? -3.828 22.084 -5.782 1.00 33.66 220 LEU A O 1
ATOM 1860 N N . GLU A 1 224 ? -4.171 20.447 -4.274 1.00 33.96 221 GLU A N 1
ATOM 1861 C CA . GLU A 1 224 ? -4.403 19.422 -5.310 1.00 35.33 221 GLU A CA 1
ATOM 1862 C C . GLU A 1 224 ? -5.643 19.726 -6.156 1.00 34.79 221 GLU A C 1
ATOM 1863 O O . GLU A 1 224 ? -5.767 19.212 -7.275 1.00 35.46 221 GLU A O 1
ATOM 1869 N N . GLU A 1 225 ? -6.535 20.591 -5.663 1.00 33.72 222 GLU A N 1
ATOM 1870 C CA . GLU A 1 225 ? -7.687 21.011 -6.478 1.00 33.01 222 GLU A CA 1
ATOM 1871 C C . GLU A 1 225 ? -7.240 21.791 -7.731 1.00 33.05 222 GLU A C 1
ATOM 1872 O O . GLU A 1 225 ? -8.039 21.986 -8.644 1.00 33.40 222 GLU A O 1
ATOM 1878 N N . LEU A 1 226 ? -5.983 22.246 -7.774 1.00 32.36 223 LEU A N 1
ATOM 1879 C CA . LEU A 1 226 ? -5.471 22.935 -8.954 1.00 32.46 223 LEU A CA 1
ATOM 1880 C C . LEU A 1 226 ? -5.360 22.059 -10.191 1.00 32.63 223 LEU A C 1
ATOM 1881 O O . LEU A 1 226 ? -5.427 22.588 -11.302 1.00 32.92 223 LEU A O 1
ATOM 1886 N N . TYR A 1 227 ? -5.188 20.743 -10.013 1.00 32.07 224 TYR A N 1
ATOM 1887 C CA . TYR A 1 227 ? -5.089 19.842 -11.186 1.00 32.75 224 TYR A CA 1
ATOM 1888 C C . TYR A 1 227 ? -6.314 19.995 -12.077 1.00 31.88 224 TYR A C 1
ATOM 1889 O O . TYR A 1 227 ? -6.203 20.153 -13.306 1.00 32.63 224 TYR A O 1
ATOM 1898 N N . HIS A 1 228 ? -7.496 19.961 -11.468 1.00 30.84 225 HIS A N 1
ATOM 1899 C CA . HIS A 1 228 ? -8.710 20.111 -12.252 1.00 30.18 225 HIS A CA 1
ATOM 1900 C C . HIS A 1 228 ? -8.889 21.507 -12.829 1.00 29.69 225 HIS A C 1
ATOM 1901 O O . HIS A 1 228 ? -9.310 21.633 -13.963 1.00 31.17 225 HIS A O 1
ATOM 1908 N N . ILE A 1 229 ? -8.581 22.541 -12.052 1.00 29.93 226 ILE A N 1
ATOM 1909 C CA . ILE A 1 229 ? -8.730 23.930 -12.532 1.00 30.06 226 ILE A CA 1
ATOM 1910 C C . ILE A 1 229 ? -7.800 24.186 -13.716 1.00 30.25 226 ILE A C 1
ATOM 1911 O O . ILE A 1 229 ? -8.176 24.886 -14.688 1.00 30.77 226 ILE A O 1
ATOM 1916 N N . LEU A 1 230 ? -6.617 23.586 -13.652 1.00 30.67 227 LEU A N 1
ATOM 1917 C CA . LEU A 1 230 ? -5.597 23.780 -14.700 1.00 31.97 227 LEU A CA 1
ATOM 1918 C C . LEU A 1 230 ? -5.775 22.776 -15.839 1.00 33.11 227 LEU A C 1
ATOM 1919 O O . LEU A 1 230 ? -5.069 22.867 -16.870 1.00 33.06 227 LEU A O 1
ATOM 1924 N N . ASN A 1 231 ? -6.700 21.821 -15.643 1.00 33.06 228 ASN A N 1
ATOM 1925 C CA . ASN A 1 231 ? -6.973 20.743 -16.590 1.00 35.65 228 ASN A CA 1
ATOM 1926 C C . ASN A 1 231 ? -5.710 19.977 -16.978 1.00 38.29 228 ASN A C 1
ATOM 1927 O O . ASN A 1 231 ? -5.389 19.834 -18.161 1.00 37.38 228 ASN A O 1
ATOM 1932 N N . ILE A 1 232 ? -4.987 19.520 -15.969 1.00 40.59 229 ILE A N 1
ATOM 1933 C CA . ILE A 1 232 ? -3.857 18.614 -16.183 1.00 44.60 229 ILE A CA 1
ATOM 1934 C C . ILE A 1 232 ? -4.008 17.416 -15.250 1.00 47.28 229 ILE A C 1
ATOM 1935 O O . ILE A 1 232 ? -4.539 17.551 -14.143 1.00 46.94 229 ILE A O 1
ATOM 1940 N N . GLU A 1 233 ? -3.546 16.247 -15.693 1.00 50.21 230 GLU A N 1
ATOM 1941 C CA . GLU A 1 233 ? -3.606 15.031 -14.868 1.00 53.49 230 GLU A CA 1
ATOM 1942 C C . GLU A 1 233 ? -2.559 15.020 -13.756 1.00 54.94 230 GLU A C 1
ATOM 1943 O O . GLU A 1 233 ? -1.386 15.328 -13.990 1.00 55.47 230 GLU A O 1
ATOM 1949 N N . ASN A 1 234 ? -2.990 14.653 -12.553 1.00 56.73 231 ASN A N 1
ATOM 1950 C CA . ASN A 1 234 ? -2.088 14.505 -11.415 1.00 58.40 231 ASN A CA 1
ATOM 1951 C C . ASN A 1 234 ? -1.137 13.318 -11.590 1.00 59.59 231 ASN A C 1
ATOM 1952 O O . ASN A 1 234 ? -1.547 12.243 -12.053 1.00 60.05 231 ASN A O 1
ATOM 1957 N N . THR A 1 235 ? 0.129 13.531 -11.230 1.00 60.64 232 THR A N 1
ATOM 1958 C CA . THR A 1 235 ? 1.156 12.479 -11.241 1.00 61.49 232 THR A CA 1
ATOM 1959 C C . THR A 1 235 ? 2.229 12.776 -10.186 1.00 61.50 232 THR A C 1
ATOM 1960 O O . THR A 1 235 ? 3.337 12.235 -10.209 1.00 62.25 232 THR A O 1
#

Sequence (226 aa):
KRRYRTLLFDDVDDTILDFQAAEALALRLLFEDQNIPLTNDKAQYKTINQGLWRAFEEGKTRDEEVVNTRFSALLLKEYGYEEADGALLEQKYRRFLEEGHQLIDGAFDLISNLQQQFDLYIVTNGVSHTQYKRLRDSGLFPFFKDIFVSEDTGFQKPKEYFNYVFERIPQQFSAEHTLIIGDSLTADIKGGQLLAGLDTCWNPDKPNVPEIIPTYEIRKLEELYHILNIENT